Protein AF-A0A4Q6GA72-F1 (afdb_monomer_lite)

Sequence (235 aa):
MSFPSFFAVLFAGDPLRSGAPARRLAALAFLLAGLLGCAFAQAAVYTFNGLPVDSCTLQGNLYTCPYPAYLEATDSVVIGSAYTLKVTNNVTVTYNQGLTMAAGAKLIVTGNLNIKGINPANLKVTGGGSIEVGGHFSMGDLRQTLSADISAASMHLGTDAITINGNLNSKGAIAIGSYARINGNVSATVVTTGSPVSISGNVTATQSLSLASGSTVGGDVDTGSLVLESSEALI

Foldseek 3Di:
DDDDDDDDDDDDDDDDDDDDDPDPPPPVVVVVVPPPPPPDPDAAEQEQAPDDGPQWDDDPQETEHCDDQDRDPQYEYAYDALHEYEHAAEHAAAQNYAYAYDAQYEYHYLAEYHDAHHNQVRYHADHAYEYEYNAEYEHAPDAHEHEYAYEHCEYEAYPDAYEYNYEYHHAAEYEAEANYEYNYEYAHCEYEYYPAYEHQEEYHHAAEYEHEENYEYNYHYHYNYYHYNDDHYYD

Structure (mmCIF, N/CA/C/O backbone):
data_AF-A0A4Q6GA72-F1
#
_entry.id   AF-A0A4Q6GA72-F1
#
loop_
_atom_site.group_PDB
_atom_site.id
_atom_site.type_symbol
_atom_site.label_atom_id
_atom_site.label_alt_id
_atom_site.label_comp_id
_atom_site.label_asym_id
_atom_site.label_entity_id
_atom_site.label_seq_id
_atom_site.pdbx_PDB_ins_code
_atom_site.Cartn_x
_atom_site.Cartn_y
_atom_site.Cartn_z
_atom_site.occupancy
_atom_site.B_iso_or_equiv
_atom_site.auth_seq_id
_atom_site.auth_comp_id
_atom_site.auth_asym_id
_atom_site.auth_atom_id
_atom_site.pdbx_PDB_model_num
ATOM 1 N N . MET A 1 1 ? 3.826 -44.590 -4.416 1.00 40.12 1 MET A N 1
ATOM 2 C CA . MET A 1 1 ? 2.756 -45.034 -5.331 1.00 40.12 1 MET A CA 1
ATOM 3 C C . MET A 1 1 ? 3.400 -45.441 -6.648 1.00 40.12 1 MET A C 1
ATOM 5 O O . MET A 1 1 ? 4.136 -44.652 -7.215 1.00 40.12 1 MET A O 1
ATOM 9 N N . SER A 1 2 ? 3.205 -46.717 -6.991 1.00 37.97 2 SER A N 1
ATOM 10 C CA . SER A 1 2 ? 3.443 -47.459 -8.242 1.00 37.97 2 SER A CA 1
ATOM 11 C C . SER A 1 2 ? 4.124 -46.770 -9.443 1.00 37.97 2 SER A C 1
ATOM 13 O O . SER A 1 2 ? 3.516 -45.940 -10.111 1.00 37.97 2 SER A O 1
ATOM 15 N N . PHE A 1 3 ? 5.312 -47.268 -9.808 1.00 43.09 3 PHE A N 1
ATOM 16 C CA . PHE A 1 3 ? 5.819 -47.294 -11.189 1.00 43.09 3 PHE A CA 1
ATOM 17 C C . PHE A 1 3 ? 5.322 -48.574 -11.879 1.00 43.09 3 PHE A C 1
ATOM 19 O O . PHE A 1 3 ? 5.460 -49.638 -11.271 1.00 43.09 3 PHE A O 1
ATOM 26 N N . PRO A 1 4 ? 4.842 -48.550 -13.135 1.00 52.72 4 PRO A N 1
ATOM 27 C CA . PRO A 1 4 ? 4.773 -49.764 -13.924 1.00 52.72 4 PRO A CA 1
ATOM 28 C C . PRO A 1 4 ? 6.041 -49.913 -14.768 1.00 52.72 4 PRO A C 1
ATOM 30 O O . PRO A 1 4 ? 6.360 -49.102 -15.637 1.00 52.72 4 PRO A O 1
ATOM 33 N N . SER A 1 5 ? 6.754 -50.997 -14.487 1.00 46.59 5 SER A N 1
ATOM 34 C CA . SER A 1 5 ? 7.708 -51.639 -15.379 1.00 46.59 5 SER A CA 1
ATOM 35 C C . SER A 1 5 ? 6.962 -52.236 -16.577 1.00 46.59 5 SER A C 1
ATOM 37 O O . SER A 1 5 ? 5.963 -52.925 -16.381 1.00 46.59 5 SER A O 1
ATOM 39 N N . PHE A 1 6 ? 7.473 -52.057 -17.796 1.00 43.31 6 PHE A N 1
ATOM 40 C CA . PHE A 1 6 ? 7.144 -52.947 -18.909 1.00 43.31 6 PHE A CA 1
ATOM 41 C C . PHE A 1 6 ? 8.415 -53.610 -19.436 1.00 43.31 6 PHE A C 1
ATOM 43 O O . PHE A 1 6 ? 9.286 -52.992 -20.042 1.00 43.31 6 PHE A O 1
ATOM 50 N N . PHE A 1 7 ? 8.480 -54.901 -19.127 1.00 42.06 7 PHE A N 1
ATOM 51 C CA . PHE A 1 7 ? 9.300 -55.931 -19.741 1.00 42.06 7 PHE A CA 1
ATOM 52 C C . PHE A 1 7 ? 8.997 -56.013 -21.245 1.00 42.06 7 PHE A C 1
ATOM 54 O O . PHE A 1 7 ? 7.839 -56.165 -21.628 1.00 42.06 7 PHE A O 1
ATOM 61 N N . ALA A 1 8 ? 10.032 -56.028 -22.082 1.00 44.09 8 ALA A N 1
ATOM 62 C CA . ALA A 1 8 ? 9.981 -56.688 -23.384 1.00 44.09 8 ALA A CA 1
ATOM 63 C C . ALA A 1 8 ? 11.366 -57.271 -23.692 1.00 44.09 8 ALA A C 1
ATOM 65 O O . ALA A 1 8 ? 12.266 -56.606 -24.200 1.00 44.09 8 ALA A O 1
ATOM 66 N N . VAL A 1 9 ? 11.521 -58.534 -23.302 1.00 42.59 9 VAL A N 1
ATOM 67 C CA . VAL A 1 9 ? 12.584 -59.447 -23.723 1.00 42.59 9 VAL A CA 1
ATOM 68 C C . VAL A 1 9 ? 12.321 -59.854 -25.169 1.00 42.59 9 VAL A C 1
ATOM 70 O O . VAL A 1 9 ? 11.203 -60.251 -25.480 1.00 42.59 9 VAL A O 1
ATOM 73 N N . LEU A 1 10 ? 13.351 -59.838 -26.017 1.00 38.34 10 LEU A N 1
ATOM 74 C CA . LEU A 1 10 ? 13.482 -60.759 -27.152 1.00 38.34 10 LEU A CA 1
ATOM 75 C C . LEU A 1 10 ? 14.955 -60.821 -27.585 1.00 38.34 10 LEU A C 1
ATOM 77 O O . LEU A 1 10 ? 15.435 -60.024 -28.387 1.00 38.34 10 LEU A O 1
ATOM 81 N N . PHE A 1 11 ? 15.671 -61.784 -27.003 1.00 42.16 11 PHE A N 1
ATOM 82 C CA . PHE A 1 11 ? 16.901 -62.341 -27.559 1.00 42.16 11 PHE A CA 1
ATOM 83 C C . PHE A 1 11 ? 16.520 -63.493 -28.494 1.00 42.16 11 PHE A C 1
ATOM 85 O O . PHE A 1 11 ? 15.798 -64.398 -28.079 1.00 42.16 11 PHE A O 1
ATOM 92 N N . ALA A 1 12 ? 17.038 -63.488 -29.721 1.00 38.97 12 ALA A N 1
ATOM 93 C CA . ALA A 1 12 ? 17.082 -64.665 -30.583 1.00 38.97 12 ALA A CA 1
ATOM 94 C C . ALA A 1 12 ? 18.392 -64.678 -31.401 1.00 38.97 12 ALA A C 1
ATOM 96 O O . ALA A 1 12 ? 18.630 -63.785 -32.208 1.00 38.97 12 ALA A O 1
ATOM 97 N N . GLY A 1 13 ? 19.220 -65.681 -31.083 1.00 38.81 13 GLY A N 1
ATOM 98 C CA . GLY A 1 13 ? 20.275 -66.400 -31.826 1.00 38.81 13 GLY A CA 1
ATOM 99 C C . GLY A 1 13 ? 20.985 -65.852 -33.079 1.00 38.81 13 GLY A C 1
ATOM 100 O O . GLY A 1 13 ? 20.358 -65.686 -34.119 1.00 38.81 13 GLY A O 1
ATOM 101 N N . ASP A 1 14 ? 22.326 -65.809 -32.953 1.00 39.19 14 ASP A N 1
ATOM 102 C CA . ASP A 1 14 ? 23.398 -66.311 -33.857 1.00 39.19 14 ASP A CA 1
ATOM 103 C C . ASP A 1 14 ? 23.633 -65.709 -35.272 1.00 39.19 14 ASP A C 1
ATOM 105 O O . ASP A 1 14 ? 22.775 -65.048 -35.846 1.00 39.19 14 ASP A O 1
ATOM 109 N N . PRO A 1 15 ? 24.795 -65.975 -35.919 1.00 45.94 15 PRO A N 1
ATOM 110 C CA . PRO A 1 15 ? 26.148 -65.569 -35.542 1.00 45.94 15 PRO A CA 1
ATOM 111 C C . PRO A 1 15 ? 26.825 -64.701 -36.637 1.00 45.94 15 PRO A C 1
ATOM 113 O O . PRO A 1 15 ? 26.301 -64.453 -37.721 1.00 45.94 15 PRO A O 1
ATOM 116 N N . LEU A 1 16 ? 28.029 -64.225 -36.313 1.00 49.56 16 LEU A N 1
ATOM 117 C CA . LEU A 1 16 ? 28.908 -63.318 -37.063 1.00 49.56 16 LEU A CA 1
ATOM 118 C C . LEU A 1 16 ? 28.984 -63.553 -38.588 1.00 49.56 16 LEU A C 1
ATOM 120 O O . LEU A 1 16 ? 29.456 -64.592 -39.051 1.00 49.56 16 LEU A O 1
ATOM 124 N N . ARG A 1 17 ? 28.685 -62.505 -39.370 1.00 41.09 17 ARG A N 1
ATOM 125 C CA . ARG A 1 17 ? 29.182 -62.351 -40.745 1.00 41.09 17 ARG A CA 1
ATOM 126 C C . ARG A 1 17 ? 29.540 -60.892 -41.027 1.00 41.09 17 ARG A C 1
ATOM 128 O O . ARG A 1 17 ? 28.762 -59.978 -40.769 1.00 41.09 17 ARG A O 1
ATOM 135 N N . SER A 1 18 ? 30.765 -60.704 -41.504 1.00 51.12 18 SER A N 1
ATOM 136 C CA . SER A 1 18 ? 31.429 -59.435 -41.786 1.00 51.12 18 SER A CA 1
ATOM 137 C C . SER A 1 18 ? 30.739 -58.630 -42.893 1.00 51.12 18 SER A C 1
ATOM 139 O O . SER A 1 18 ? 30.388 -59.168 -43.942 1.00 51.12 18 SER A O 1
ATOM 141 N N . GLY A 1 19 ? 30.593 -57.316 -42.680 1.00 43.28 19 GLY A N 1
ATOM 142 C CA . GLY A 1 19 ? 30.164 -56.384 -43.725 1.00 43.28 19 GLY A CA 1
ATOM 143 C C . GLY A 1 19 ? 29.717 -55.009 -43.213 1.00 43.28 19 GLY A C 1
ATOM 144 O O . GLY A 1 19 ? 28.601 -54.869 -42.736 1.00 43.28 19 GLY A O 1
ATOM 145 N N . ALA A 1 20 ? 30.583 -54.005 -43.402 1.00 44.38 20 ALA A N 1
ATOM 146 C CA . ALA A 1 20 ? 30.308 -52.559 -43.502 1.00 44.38 20 ALA A CA 1
ATOM 147 C C . ALA A 1 20 ? 29.671 -51.807 -42.294 1.00 44.38 20 ALA A C 1
ATOM 149 O O . ALA A 1 20 ? 28.474 -51.933 -42.029 1.00 44.38 20 ALA A O 1
ATOM 150 N N . PRO A 1 21 ? 30.407 -50.890 -41.625 1.00 46.06 21 PRO A N 1
ATOM 151 C CA . PRO A 1 21 ? 29.884 -50.064 -40.541 1.00 46.06 21 PRO A CA 1
ATOM 152 C C . PRO A 1 21 ? 29.449 -48.687 -41.064 1.00 46.06 21 PRO A C 1
ATOM 154 O O . PRO A 1 21 ? 30.148 -47.701 -40.874 1.00 46.06 21 PRO A O 1
ATOM 157 N N . ALA A 1 22 ? 28.318 -48.578 -41.760 1.00 48.97 22 ALA A N 1
ATOM 158 C CA . ALA A 1 22 ? 27.858 -47.258 -42.208 1.00 48.97 22 ALA A CA 1
ATOM 159 C C . ALA A 1 22 ? 26.368 -47.239 -42.546 1.00 48.97 22 ALA A C 1
ATOM 161 O O . ALA A 1 22 ? 26.022 -47.092 -43.712 1.00 48.97 22 ALA A O 1
ATOM 162 N N . ARG A 1 23 ? 25.472 -47.421 -41.561 1.00 47.09 23 ARG A N 1
ATOM 163 C CA . ARG A 1 23 ? 24.049 -47.012 -41.715 1.00 47.09 23 ARG A CA 1
ATOM 164 C C . ARG A 1 23 ? 23.146 -47.117 -40.484 1.00 47.09 23 ARG A C 1
ATOM 166 O O . ARG A 1 23 ? 21.979 -46.763 -40.582 1.00 47.09 23 ARG A O 1
ATOM 173 N N . ARG A 1 24 ? 23.644 -47.547 -39.319 1.00 44.62 24 ARG A N 1
ATOM 174 C CA . ARG A 1 24 ? 22.826 -47.678 -38.091 1.00 44.62 24 ARG A CA 1
ATOM 175 C C . ARG A 1 24 ? 23.004 -46.553 -37.060 1.00 44.62 24 ARG A C 1
ATOM 177 O O . ARG A 1 24 ? 22.555 -46.693 -35.933 1.00 44.62 24 ARG A O 1
ATOM 184 N N . LEU A 1 25 ? 23.615 -45.432 -37.447 1.00 45.06 25 LEU A N 1
ATOM 185 C CA . LEU A 1 25 ? 23.791 -44.250 -36.585 1.00 45.06 25 LEU A CA 1
ATOM 186 C C . LEU A 1 25 ? 22.798 -43.110 -36.874 1.00 45.06 25 LEU A C 1
ATOM 188 O O . LEU A 1 25 ? 22.720 -42.167 -36.098 1.00 45.06 25 LEU A O 1
ATOM 192 N N . ALA A 1 26 ? 21.998 -43.198 -37.941 1.00 45.81 26 ALA A N 1
ATOM 193 C CA . ALA A 1 26 ? 21.076 -42.119 -38.308 1.00 45.81 26 ALA A CA 1
ATOM 194 C C . ALA A 1 26 ? 19.740 -42.146 -37.536 1.00 45.81 26 ALA A C 1
ATOM 196 O O . ALA A 1 26 ? 19.124 -41.104 -37.348 1.00 45.81 26 ALA A O 1
ATOM 197 N N . ALA A 1 27 ? 19.291 -43.314 -37.059 1.00 44.34 27 ALA A N 1
ATOM 198 C CA . ALA A 1 27 ? 17.971 -43.448 -36.428 1.00 44.34 27 ALA A CA 1
ATOM 199 C C . ALA A 1 27 ? 17.955 -43.104 -34.924 1.00 44.34 27 ALA A C 1
ATOM 201 O O . ALA A 1 27 ? 16.911 -42.735 -34.398 1.00 44.34 27 ALA A O 1
ATOM 202 N N . LEU A 1 28 ? 19.101 -43.172 -34.234 1.00 44.09 28 LEU A N 1
ATOM 203 C CA . LEU A 1 28 ? 19.199 -42.801 -32.814 1.00 44.09 28 LEU A CA 1
ATOM 204 C C . LEU A 1 28 ? 19.432 -41.289 -32.615 1.00 44.09 28 LEU A C 1
ATOM 206 O O . LEU A 1 28 ? 19.093 -40.743 -31.571 1.00 44.09 28 LEU A O 1
ATOM 210 N N . ALA A 1 29 ? 19.956 -40.595 -33.633 1.00 46.28 29 ALA A N 1
ATOM 211 C CA . ALA A 1 29 ? 20.182 -39.149 -33.592 1.00 46.28 29 ALA A CA 1
ATOM 212 C C . ALA A 1 29 ? 18.883 -38.328 -33.729 1.00 46.28 29 ALA A C 1
ATOM 214 O O . ALA A 1 29 ? 18.801 -37.221 -33.206 1.00 46.28 29 ALA A O 1
ATOM 215 N N . PHE A 1 30 ? 17.843 -38.877 -34.370 1.00 44.59 30 PHE A N 1
ATOM 216 C CA . PHE A 1 30 ? 16.555 -38.188 -34.533 1.00 44.59 30 PHE A CA 1
ATOM 217 C C . PHE A 1 30 ? 15.640 -38.256 -33.301 1.00 44.59 30 PHE A C 1
ATOM 219 O O . PHE A 1 30 ? 14.751 -37.421 -33.169 1.00 44.59 30 PHE A O 1
ATOM 226 N N . LEU A 1 31 ? 15.868 -39.193 -32.374 1.00 42.56 31 LEU A N 1
ATOM 227 C CA . LEU A 1 31 ? 15.068 -39.317 -31.146 1.00 42.56 31 LEU A CA 1
ATOM 228 C C . LEU A 1 31 ? 15.635 -38.495 -29.973 1.00 42.56 31 LEU A C 1
ATOM 230 O O . LEU A 1 31 ? 14.892 -38.148 -29.060 1.00 42.56 31 LEU A O 1
ATOM 234 N N . LEU A 1 32 ? 16.918 -38.111 -30.027 1.00 42.56 32 LEU A N 1
ATOM 235 C CA . LEU A 1 32 ? 17.549 -37.214 -29.046 1.00 42.56 32 LEU A CA 1
ATOM 236 C C . LEU A 1 32 ? 17.404 -35.719 -29.392 1.00 42.56 32 LEU A C 1
ATOM 238 O O . LEU A 1 32 ? 17.559 -34.872 -28.518 1.00 42.56 32 LEU A O 1
ATOM 242 N N . ALA A 1 33 ? 17.079 -35.383 -30.644 1.00 48.47 33 ALA A N 1
ATOM 243 C CA . ALA A 1 33 ? 16.902 -33.998 -31.090 1.00 48.47 33 ALA A CA 1
ATOM 244 C C . ALA A 1 33 ? 15.502 -33.414 -30.786 1.00 48.47 33 ALA A C 1
ATOM 246 O O . ALA A 1 33 ? 15.311 -32.206 -30.887 1.00 48.47 33 ALA A O 1
ATOM 247 N N . GLY A 1 34 ? 14.524 -34.243 -30.395 1.00 45.78 34 GLY A N 1
ATOM 248 C CA . GLY A 1 34 ? 13.145 -33.808 -30.120 1.00 45.78 34 GLY A CA 1
ATOM 249 C C . GLY A 1 34 ? 12.889 -33.253 -28.711 1.00 45.78 34 GLY A C 1
ATOM 250 O O . GLY A 1 34 ? 11.810 -32.730 -28.455 1.00 45.78 34 GLY A O 1
ATOM 251 N N . LEU A 1 35 ? 13.857 -33.354 -27.794 1.00 48.00 35 LEU A N 1
ATOM 252 C CA . LEU A 1 35 ? 13.702 -33.008 -26.368 1.00 48.00 35 LEU A CA 1
ATOM 253 C C . LEU A 1 35 ? 14.323 -31.655 -25.965 1.00 48.00 35 LEU A C 1
ATOM 255 O O . LEU A 1 35 ? 14.307 -31.301 -24.792 1.00 48.00 35 LEU A O 1
ATOM 259 N N . LEU A 1 36 ? 14.843 -30.878 -26.921 1.00 48.81 36 LEU A N 1
ATOM 260 C CA . LEU A 1 36 ? 15.522 -29.591 -26.678 1.00 48.81 36 LEU A CA 1
ATOM 261 C C . LEU A 1 36 ? 14.631 -28.352 -26.905 1.00 48.81 36 LEU A C 1
ATOM 263 O O . LEU A 1 36 ? 15.118 -27.227 -26.869 1.00 48.81 36 LEU A O 1
ATOM 267 N N . GLY A 1 37 ? 13.328 -28.540 -27.131 1.00 47.56 37 GLY A N 1
ATOM 268 C CA . GLY A 1 37 ? 12.386 -27.465 -27.469 1.00 47.56 37 GLY A CA 1
ATOM 269 C C . GLY A 1 37 ? 11.669 -26.797 -26.291 1.00 47.56 37 GLY A C 1
ATOM 270 O O . GLY A 1 37 ? 10.722 -26.050 -26.523 1.00 47.56 37 GLY A O 1
ATOM 271 N N . CYS A 1 38 ? 12.060 -27.052 -25.040 1.00 53.22 38 CYS A N 1
ATOM 272 C CA . CYS A 1 38 ? 11.515 -26.305 -23.906 1.00 53.22 38 CYS A CA 1
ATOM 273 C C . CYS A 1 38 ? 12.230 -24.954 -23.814 1.00 53.22 38 CYS A C 1
ATOM 275 O O . CYS A 1 38 ? 13.265 -24.834 -23.160 1.00 53.22 38 CYS A O 1
ATOM 277 N N . ALA A 1 39 ? 11.688 -23.932 -24.477 1.00 53.88 39 ALA A N 1
ATOM 278 C CA . ALA A 1 39 ? 12.026 -22.557 -24.145 1.00 53.88 39 ALA A CA 1
ATOM 27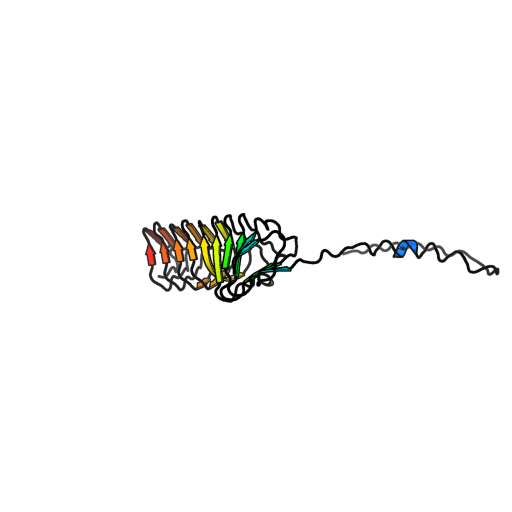9 C C . ALA A 1 39 ? 11.631 -22.329 -22.678 1.00 53.88 39 ALA A C 1
ATOM 281 O O . ALA A 1 39 ? 10.447 -22.275 -22.347 1.00 53.88 39 ALA A O 1
ATOM 282 N N . PHE A 1 40 ? 12.614 -22.264 -21.779 1.00 52.56 40 PHE A N 1
ATOM 283 C CA . PHE A 1 40 ? 12.380 -21.784 -20.424 1.00 52.56 40 PHE A CA 1
ATOM 284 C C . PHE A 1 40 ? 11.879 -20.342 -20.548 1.00 52.56 40 PHE A C 1
ATOM 286 O O . PHE A 1 40 ? 12.613 -19.481 -21.030 1.00 52.56 40 PHE A O 1
ATOM 293 N N . ALA A 1 41 ? 10.625 -20.083 -20.168 1.00 58.69 41 ALA A N 1
ATOM 294 C CA . ALA A 1 41 ? 10.123 -18.722 -20.035 1.00 58.69 41 ALA A CA 1
ATOM 295 C C . ALA A 1 41 ? 10.984 -18.019 -18.977 1.00 58.69 41 ALA A C 1
ATOM 297 O O . ALA A 1 41 ? 10.936 -18.359 -17.794 1.00 58.69 41 ALA A O 1
ATOM 298 N N . GLN A 1 42 ? 11.856 -17.116 -19.418 1.00 67.25 42 GLN A N 1
ATOM 299 C CA . GLN A 1 42 ? 12.714 -16.354 -18.526 1.00 67.25 42 GLN A CA 1
ATOM 300 C C . GLN A 1 42 ? 11.877 -15.242 -17.892 1.00 67.25 42 GLN A C 1
ATOM 302 O O . GLN A 1 42 ? 11.240 -14.472 -18.604 1.00 67.25 42 GLN A O 1
ATOM 307 N N . ALA A 1 43 ? 11.891 -15.160 -16.561 1.00 81.69 43 ALA A N 1
ATOM 308 C CA . ALA A 1 43 ? 11.250 -14.077 -15.824 1.00 81.69 43 ALA A CA 1
ATOM 309 C C . ALA A 1 43 ? 11.808 -12.716 -16.265 1.00 81.69 43 ALA A C 1
ATOM 311 O O . ALA A 1 43 ? 13.025 -12.500 -16.210 1.00 81.69 43 ALA A O 1
ATOM 312 N N . ALA A 1 44 ? 10.934 -11.796 -16.672 1.00 89.06 44 ALA A N 1
ATOM 313 C CA . ALA A 1 44 ? 11.327 -10.428 -16.962 1.00 89.06 44 ALA A CA 1
ATOM 314 C C . ALA A 1 44 ? 11.469 -9.622 -15.660 1.00 89.06 44 ALA A C 1
ATOM 316 O O . ALA A 1 44 ? 10.716 -9.791 -14.694 1.00 89.06 44 ALA A O 1
ATOM 317 N N . VAL A 1 45 ? 12.454 -8.723 -15.632 1.00 91.56 45 VAL A N 1
ATOM 318 C CA . VAL A 1 45 ? 12.670 -7.784 -14.523 1.00 91.56 45 VAL A CA 1
ATOM 319 C C . VAL A 1 45 ? 12.558 -6.364 -15.063 1.00 91.56 45 VAL A C 1
ATOM 321 O O . VAL A 1 45 ? 13.477 -5.854 -15.704 1.00 91.56 45 VAL A O 1
ATOM 324 N N . TYR A 1 46 ? 11.434 -5.711 -14.786 1.00 92.12 46 TYR A N 1
ATOM 325 C CA . TYR A 1 46 ? 11.179 -4.333 -15.192 1.00 92.12 46 TYR A CA 1
ATOM 326 C C . TYR A 1 46 ? 11.779 -3.378 -14.163 1.00 92.12 46 TYR A C 1
ATOM 328 O O . TYR A 1 46 ? 11.270 -3.252 -13.047 1.00 92.12 46 TYR A O 1
ATOM 336 N N . THR A 1 47 ? 12.880 -2.719 -14.530 1.00 94.44 47 THR A N 1
ATOM 337 C CA . THR A 1 47 ? 13.631 -1.841 -13.623 1.00 94.44 47 THR A CA 1
ATOM 338 C C . THR A 1 47 ? 13.448 -0.373 -13.996 1.00 94.44 47 THR A C 1
ATOM 340 O O . THR A 1 47 ? 13.811 0.048 -15.088 1.00 94.44 47 THR A O 1
ATOM 343 N N . PHE A 1 48 ? 12.940 0.416 -13.054 1.00 94.62 48 PHE A N 1
ATOM 344 C CA . PHE A 1 48 ? 12.657 1.843 -13.198 1.00 94.62 48 PHE A CA 1
ATOM 345 C C . PHE A 1 48 ? 13.694 2.664 -12.417 1.00 94.62 48 PHE A C 1
ATOM 347 O O . PHE A 1 48 ? 13.482 2.991 -11.249 1.00 94.62 48 PHE A O 1
ATOM 354 N N . ASN A 1 49 ? 14.854 2.933 -13.022 1.00 95.19 49 ASN A N 1
ATOM 355 C CA . ASN A 1 49 ? 16.027 3.519 -12.348 1.00 95.19 49 ASN A CA 1
ATOM 356 C C . ASN A 1 49 ? 16.771 4.601 -13.163 1.00 95.19 49 ASN A C 1
ATOM 358 O O . ASN A 1 49 ? 17.944 4.869 -12.905 1.00 95.19 49 ASN A O 1
ATOM 362 N N . GLY A 1 50 ? 16.104 5.209 -14.141 1.00 94.00 50 GLY A N 1
ATOM 363 C CA . GLY A 1 50 ? 16.640 6.238 -15.041 1.00 94.00 50 GLY A CA 1
ATOM 364 C C . GLY A 1 50 ? 16.884 5.752 -16.468 1.00 94.00 50 GLY A C 1
ATOM 365 O O . GLY A 1 50 ? 17.084 6.565 -17.367 1.00 94.00 50 GLY A O 1
ATOM 366 N N . LEU A 1 51 ? 16.835 4.438 -16.699 1.00 92.56 51 LEU A N 1
ATOM 367 C CA . LEU A 1 51 ? 16.911 3.857 -18.037 1.00 92.56 51 LEU A CA 1
ATOM 368 C C . LEU A 1 51 ? 15.528 3.811 -18.705 1.00 92.56 51 LEU A C 1
ATOM 370 O O . LEU A 1 51 ? 14.518 3.682 -18.005 1.00 92.56 51 LEU A O 1
ATOM 374 N N . PRO A 1 52 ? 15.449 3.904 -20.044 1.00 89.75 52 PRO A N 1
ATOM 375 C CA . PRO A 1 52 ? 14.203 3.669 -20.760 1.00 89.75 52 PRO A CA 1
ATOM 376 C C . PRO A 1 52 ? 13.645 2.275 -20.452 1.00 89.75 52 PRO A C 1
ATOM 378 O O . PRO A 1 52 ? 14.391 1.299 -20.403 1.00 89.75 52 PRO A O 1
ATOM 381 N N . VAL A 1 53 ? 12.330 2.198 -20.266 1.00 89.75 53 VAL A N 1
ATOM 382 C CA . VAL A 1 53 ? 11.585 0.943 -20.119 1.00 89.75 53 VAL A CA 1
ATOM 383 C C . VAL A 1 53 ? 10.546 0.910 -21.228 1.00 89.75 53 VAL A C 1
ATOM 385 O O . VAL A 1 53 ? 9.846 1.904 -21.440 1.00 89.75 53 VAL A O 1
ATOM 388 N N . ASP A 1 54 ? 10.457 -0.212 -21.939 1.00 85.56 54 ASP A N 1
ATOM 389 C CA . ASP A 1 54 ? 9.546 -0.357 -23.071 1.00 85.56 54 ASP A CA 1
ATOM 390 C C . ASP A 1 54 ? 8.109 -0.012 -22.683 1.00 85.56 54 ASP A C 1
ATOM 392 O O . ASP A 1 54 ? 7.640 -0.342 -21.593 1.00 85.56 54 ASP A O 1
ATOM 396 N N . SER A 1 55 ? 7.404 0.661 -23.596 1.00 85.19 55 SER A N 1
ATOM 397 C CA . SER A 1 55 ? 6.030 1.165 -23.440 1.00 85.19 55 SER A CA 1
ATOM 398 C C . SER A 1 55 ? 5.805 2.238 -22.363 1.00 85.19 55 SER A C 1
ATOM 400 O O . SER A 1 55 ? 4.700 2.770 -22.279 1.00 85.19 55 SER A O 1
ATOM 402 N N . CYS A 1 56 ? 6.827 2.621 -21.594 1.00 91.56 56 CYS A N 1
ATOM 403 C CA . CYS A 1 56 ? 6.741 3.683 -20.596 1.00 91.56 56 CYS A CA 1
ATOM 404 C C . CYS A 1 56 ? 7.379 4.982 -21.095 1.00 91.56 56 CYS A C 1
ATOM 406 O O . CYS A 1 56 ? 8.408 4.980 -21.769 1.00 91.56 56 CYS A O 1
ATOM 408 N N . THR A 1 57 ? 6.808 6.119 -20.705 1.00 94.56 57 THR A N 1
ATOM 409 C CA . THR A 1 57 ? 7.433 7.432 -20.900 1.00 94.56 57 THR A CA 1
ATOM 410 C C . THR A 1 57 ? 8.165 7.851 -19.629 1.00 94.56 57 THR A C 1
ATOM 412 O O . THR A 1 57 ? 7.623 7.723 -18.533 1.00 94.56 57 THR A O 1
ATOM 415 N N . LEU A 1 58 ? 9.399 8.346 -19.762 1.00 95.62 58 LEU A N 1
ATOM 416 C CA . LEU A 1 58 ? 10.192 8.871 -18.648 1.00 95.62 58 LEU A CA 1
ATOM 417 C C . LEU A 1 58 ? 10.274 10.397 -18.742 1.00 95.62 58 LEU A C 1
ATOM 419 O O . LEU A 1 58 ? 10.808 10.934 -19.711 1.00 95.62 58 LEU A O 1
ATOM 423 N N . GLN A 1 59 ? 9.770 11.090 -17.722 1.00 95.94 59 GLN A N 1
ATOM 424 C CA . GLN A 1 59 ? 9.896 12.537 -17.565 1.00 95.94 59 GLN A CA 1
ATOM 425 C C . GLN A 1 59 ? 10.513 12.850 -16.198 1.00 95.94 59 GLN A C 1
ATOM 427 O O . GLN A 1 59 ? 9.862 12.724 -15.160 1.00 95.94 59 GLN A O 1
ATOM 432 N N . GLY A 1 60 ? 11.788 13.250 -16.186 1.00 94.81 60 GLY A N 1
ATOM 433 C CA . GLY A 1 60 ? 12.549 13.392 -14.941 1.00 94.81 60 GLY A CA 1
ATOM 434 C C . GLY A 1 60 ? 12.646 12.045 -14.219 1.00 94.81 60 GLY A C 1
ATOM 435 O O . GLY A 1 60 ? 13.162 11.090 -14.786 1.00 94.81 60 GLY A O 1
ATOM 436 N N . ASN A 1 61 ? 12.092 11.959 -13.006 1.00 95.50 61 ASN A N 1
ATOM 437 C CA . ASN A 1 61 ? 12.039 10.720 -12.215 1.00 95.50 61 ASN A CA 1
ATOM 438 C C . ASN A 1 61 ? 10.687 9.988 -12.312 1.00 95.50 61 ASN A C 1
ATOM 440 O O . ASN A 1 61 ? 10.462 9.015 -11.591 1.00 95.50 61 ASN A O 1
ATOM 444 N N . LEU A 1 62 ? 9.762 10.468 -13.146 1.00 96.75 62 LEU A N 1
ATOM 445 C CA . LEU A 1 62 ? 8.434 9.887 -13.308 1.00 96.75 62 LEU A CA 1
ATOM 446 C C . LEU A 1 62 ? 8.391 9.000 -14.550 1.00 96.75 62 LEU A C 1
ATOM 448 O O . LEU A 1 62 ? 8.467 9.490 -15.675 1.00 96.75 62 LEU A O 1
ATOM 452 N N . TYR A 1 63 ? 8.173 7.711 -14.331 1.00 96.31 63 TYR A N 1
ATOM 453 C CA . TYR A 1 63 ? 7.735 6.785 -15.360 1.00 96.31 63 TYR A CA 1
ATOM 454 C C . TYR A 1 63 ? 6.215 6.794 -15.431 1.00 96.31 63 TYR A C 1
ATOM 456 O O . TYR A 1 63 ? 5.552 6.528 -14.431 1.00 96.31 63 TYR A O 1
ATOM 464 N N . THR A 1 64 ? 5.653 7.075 -16.601 1.00 95.44 64 THR A N 1
ATOM 465 C CA . THR A 1 64 ? 4.228 6.867 -16.869 1.00 95.44 64 THR A CA 1
ATOM 466 C C . THR A 1 64 ? 4.080 5.705 -17.830 1.00 95.44 64 THR A C 1
ATOM 468 O O . THR A 1 64 ? 4.479 5.780 -18.990 1.00 95.44 64 THR A O 1
ATOM 471 N N . CYS A 1 65 ? 3.497 4.626 -17.331 1.00 91.75 65 CYS A N 1
ATOM 472 C CA . CYS A 1 65 ? 3.276 3.408 -18.080 1.00 91.75 65 CYS A CA 1
ATOM 473 C C . CYS A 1 65 ? 1.763 3.226 -18.292 1.00 91.75 65 CYS A C 1
ATOM 475 O O . CYS A 1 65 ? 1.012 3.136 -17.312 1.00 91.75 65 CYS A O 1
ATOM 477 N N . PRO A 1 66 ? 1.287 3.162 -19.548 1.00 82.19 66 PRO A N 1
ATOM 478 C CA . PRO A 1 66 ? -0.105 2.842 -19.849 1.00 82.19 66 PRO A CA 1
ATOM 479 C C . PRO A 1 66 ? -0.470 1.411 -19.411 1.00 82.19 66 PRO A C 1
ATOM 481 O O . PRO A 1 66 ? -1.642 1.104 -19.210 1.00 82.19 66 PRO A O 1
ATOM 484 N N . TYR A 1 67 ? 0.530 0.546 -19.220 1.00 67.62 67 TYR A N 1
ATOM 485 C CA . TYR A 1 67 ? 0.415 -0.867 -18.858 1.00 67.62 67 TYR A CA 1
ATOM 486 C C . TYR A 1 67 ? 1.577 -1.242 -17.904 1.00 67.62 67 TYR A C 1
ATOM 488 O O . TYR A 1 67 ? 2.667 -0.704 -18.089 1.00 67.62 67 TYR A O 1
ATOM 496 N N . PRO A 1 68 ? 1.358 -2.052 -16.842 1.00 61.75 68 PRO A N 1
ATOM 497 C CA . PRO A 1 68 ? 1.342 -3.506 -17.003 1.00 61.75 68 PRO A CA 1
ATOM 498 C C . PRO A 1 68 ? 0.224 -4.200 -16.208 1.00 61.75 68 PRO A C 1
ATOM 500 O O . PRO A 1 68 ? 0.319 -4.341 -14.993 1.00 61.75 68 PRO A O 1
ATOM 503 N N . ALA A 1 69 ? -0.842 -4.653 -16.874 1.00 51.31 69 ALA A N 1
ATOM 504 C CA . ALA A 1 69 ? -1.919 -5.415 -16.220 1.00 51.31 69 ALA A CA 1
ATOM 505 C C . ALA A 1 69 ? -1.685 -6.936 -16.173 1.00 51.31 69 ALA A C 1
ATOM 507 O O . ALA A 1 69 ? -2.413 -7.628 -15.472 1.00 51.31 69 ALA A O 1
ATOM 508 N N . TYR A 1 70 ? -0.645 -7.449 -16.826 1.00 55.75 70 TYR A N 1
ATOM 509 C CA . TYR A 1 70 ? -0.171 -8.817 -16.664 1.00 55.75 70 TYR A CA 1
ATOM 510 C C . TYR A 1 70 ? 1.345 -8.739 -16.676 1.00 55.75 70 TYR A C 1
ATOM 512 O O . TYR A 1 70 ? 1.975 -8.699 -17.726 1.00 55.75 70 TYR A O 1
ATOM 520 N N . LEU A 1 71 ? 1.921 -8.652 -15.479 1.00 72.94 71 LEU A N 1
ATOM 521 C CA . LEU A 1 71 ? 3.181 -9.343 -15.261 1.00 72.94 71 LEU A CA 1
ATOM 522 C C . LEU A 1 71 ? 2.959 -10.773 -15.775 1.00 72.94 71 LEU A C 1
ATOM 524 O O . LEU A 1 71 ? 1.921 -11.373 -15.471 1.00 72.94 71 LEU A O 1
ATOM 528 N N . GLU A 1 72 ? 3.866 -11.305 -16.586 1.00 81.44 72 GLU A N 1
ATOM 529 C CA . GLU A 1 72 ? 3.813 -12.724 -16.918 1.00 81.44 72 GLU A CA 1
ATOM 530 C C . GLU A 1 72 ? 4.026 -13.537 -15.634 1.00 81.44 72 GLU A C 1
ATOM 532 O O . GLU A 1 72 ? 4.288 -12.991 -14.553 1.00 81.44 72 GLU A O 1
ATOM 537 N N . ALA A 1 73 ? 3.862 -14.857 -15.716 1.00 81.94 73 ALA A N 1
ATOM 538 C CA . ALA A 1 73 ? 3.731 -15.716 -14.538 1.00 81.94 73 ALA A CA 1
ATOM 539 C C . ALA A 1 73 ? 4.815 -15.507 -13.461 1.00 81.94 73 ALA A C 1
ATOM 541 O O . ALA A 1 73 ? 4.532 -15.723 -12.288 1.00 81.94 73 ALA A O 1
ATOM 542 N N . THR A 1 74 ? 6.026 -15.081 -13.828 1.00 88.81 74 THR A N 1
ATOM 543 C CA . THR A 1 74 ? 7.177 -14.943 -12.919 1.00 88.81 74 THR A CA 1
ATOM 544 C C . THR A 1 74 ? 7.827 -13.559 -12.922 1.00 88.81 74 THR A C 1
ATOM 546 O O . THR A 1 74 ? 8.929 -13.402 -12.399 1.00 88.81 74 THR A O 1
ATOM 549 N N . ASP A 1 75 ? 7.197 -12.558 -13.534 1.00 92.06 75 ASP A N 1
ATOM 550 C CA . ASP A 1 75 ? 7.840 -11.256 -13.720 1.00 92.06 75 ASP A CA 1
ATOM 551 C C . ASP A 1 75 ? 7.941 -10.451 -12.425 1.00 92.06 75 ASP A C 1
ATOM 553 O O . ASP A 1 75 ? 7.163 -10.611 -11.479 1.00 92.06 75 ASP A O 1
ATOM 557 N N . SER A 1 76 ? 8.901 -9.529 -12.394 1.00 92.62 76 SER A N 1
ATOM 558 C CA . SER A 1 76 ? 9.106 -8.643 -11.253 1.00 92.62 76 SER A CA 1
ATOM 559 C C . SER A 1 76 ? 9.271 -7.184 -11.656 1.00 92.62 76 SER A C 1
ATOM 561 O O . SER A 1 76 ? 9.837 -6.853 -12.697 1.00 92.62 76 SER A O 1
ATOM 563 N N . VAL A 1 77 ? 8.774 -6.306 -10.790 1.00 94.00 77 VAL A N 1
ATOM 564 C CA . VAL A 1 77 ? 8.894 -4.853 -10.898 1.00 94.00 77 VAL A CA 1
ATOM 565 C C . VAL A 1 77 ? 9.871 -4.358 -9.846 1.00 94.00 77 VAL A C 1
ATOM 567 O O . VAL A 1 77 ? 9.730 -4.679 -8.666 1.00 94.00 77 VAL A O 1
ATOM 570 N N . VAL A 1 78 ? 10.838 -3.544 -10.259 1.00 94.88 78 VAL A N 1
ATOM 571 C CA . VAL A 1 78 ? 11.818 -2.909 -9.378 1.00 94.88 78 VAL A CA 1
ATOM 572 C C . VAL A 1 78 ? 11.778 -1.402 -9.591 1.00 94.88 78 VAL A C 1
ATOM 574 O O . VAL A 1 78 ? 12.183 -0.903 -10.639 1.00 94.88 78 VAL A O 1
ATOM 577 N N . ILE A 1 79 ? 11.315 -0.663 -8.586 1.00 95.81 79 ILE A N 1
ATOM 578 C CA . ILE A 1 79 ? 11.321 0.803 -8.596 1.00 95.81 79 ILE A CA 1
ATOM 579 C C . ILE A 1 79 ? 12.564 1.288 -7.852 1.00 95.81 79 ILE A C 1
ATOM 581 O O . ILE A 1 79 ? 12.750 0.991 -6.667 1.00 95.81 79 ILE A O 1
ATOM 585 N N . GLY A 1 80 ? 13.427 2.010 -8.565 1.00 94.94 80 GLY A N 1
ATOM 586 C CA . GLY A 1 80 ? 14.657 2.579 -8.029 1.00 94.94 80 GLY A CA 1
ATOM 587 C C . GLY A 1 80 ? 14.409 3.694 -7.013 1.00 94.94 80 GLY A C 1
ATOM 588 O O . GLY A 1 80 ? 13.309 4.233 -6.892 1.00 94.94 80 GLY A O 1
ATOM 589 N N . SER A 1 81 ? 15.462 4.049 -6.275 1.00 93.81 81 SER A N 1
ATOM 590 C CA . SER A 1 81 ? 15.394 5.087 -5.240 1.00 93.81 81 SER A CA 1
ATOM 591 C C . SER A 1 81 ? 14.969 6.428 -5.839 1.00 93.81 81 SER A C 1
ATOM 593 O O . SER A 1 81 ? 15.483 6.815 -6.888 1.00 93.81 81 SER A O 1
ATOM 595 N N . ALA A 1 82 ? 14.037 7.120 -5.180 1.00 90.12 82 ALA A N 1
ATOM 596 C CA . ALA A 1 82 ? 13.475 8.407 -5.609 1.00 90.12 82 ALA A CA 1
ATOM 597 C C . ALA A 1 82 ? 12.803 8.433 -7.004 1.00 90.12 82 ALA A C 1
ATOM 599 O O . ALA A 1 82 ? 12.478 9.516 -7.506 1.00 90.12 82 ALA A O 1
ATOM 600 N N . TYR A 1 83 ? 12.561 7.273 -7.626 1.00 95.75 83 TYR A N 1
ATOM 601 C CA . TYR A 1 83 ? 11.763 7.169 -8.848 1.00 95.75 83 TYR A CA 1
ATOM 602 C C . TYR A 1 83 ? 10.285 6.967 -8.527 1.00 95.75 83 TYR A C 1
ATOM 604 O O . TYR A 1 83 ? 9.911 6.349 -7.528 1.00 95.75 83 TYR A O 1
ATOM 612 N N . THR A 1 84 ? 9.438 7.494 -9.408 1.00 96.88 84 THR A N 1
ATOM 613 C CA . THR A 1 84 ? 7.993 7.285 -9.372 1.00 96.88 84 THR A CA 1
ATOM 614 C C . THR A 1 84 ? 7.579 6.419 -10.550 1.00 96.88 84 THR A C 1
ATOM 616 O O . THR A 1 84 ? 7.807 6.797 -11.696 1.00 96.88 84 THR A O 1
ATOM 619 N N . LEU A 1 85 ? 6.925 5.293 -10.281 1.00 95.88 85 LEU A N 1
ATOM 620 C CA . LEU A 1 85 ? 6.217 4.516 -11.292 1.00 95.88 85 LEU A CA 1
ATOM 621 C C . LEU A 1 85 ? 4.732 4.859 -11.230 1.00 95.88 85 LEU A C 1
ATOM 623 O O . LEU A 1 85 ? 4.081 4.580 -10.229 1.00 95.88 85 LEU A O 1
ATOM 627 N N . LYS A 1 86 ? 4.185 5.432 -12.299 1.00 96.19 86 LYS A N 1
ATOM 628 C CA . LYS A 1 86 ? 2.753 5.658 -12.477 1.00 96.19 86 LYS A CA 1
ATOM 629 C C . LYS A 1 86 ? 2.189 4.678 -13.497 1.00 96.19 86 LYS A C 1
ATOM 631 O O . LYS A 1 86 ? 2.508 4.764 -14.679 1.00 96.19 86 LYS A O 1
ATOM 636 N N . VAL A 1 87 ? 1.295 3.809 -13.046 1.00 94.88 87 VAL A N 1
ATOM 637 C CA . VAL A 1 87 ? 0.507 2.903 -13.883 1.00 94.88 87 VAL A CA 1
ATOM 638 C C . VAL A 1 87 ? -0.904 3.460 -14.018 1.00 94.88 87 VAL A C 1
ATOM 640 O O . VAL A 1 87 ? -1.577 3.722 -13.020 1.00 94.88 87 VAL A O 1
ATOM 643 N N . THR A 1 88 ? -1.371 3.661 -15.249 1.00 92.69 88 THR A N 1
ATOM 644 C CA . THR A 1 88 ? -2.662 4.324 -15.511 1.00 92.69 88 THR A CA 1
ATOM 645 C C . THR A 1 88 ? -3.866 3.374 -15.535 1.00 92.69 88 THR A C 1
ATOM 647 O O . THR A 1 88 ? -4.898 3.704 -16.114 1.00 92.69 88 THR A O 1
ATOM 650 N N . ASN A 1 89 ? -3.739 2.190 -14.938 1.00 90.62 89 ASN A N 1
ATOM 651 C CA . ASN A 1 89 ? -4.733 1.118 -14.957 1.00 90.62 89 ASN A CA 1
ATOM 652 C C . ASN A 1 89 ? -4.703 0.325 -13.642 1.00 90.62 89 ASN A C 1
ATOM 654 O O . ASN A 1 89 ? -3.963 0.670 -12.723 1.00 90.62 89 ASN A O 1
ATOM 658 N N . ASN A 1 90 ? -5.515 -0.731 -13.552 1.00 92.94 90 ASN A N 1
ATOM 659 C CA . ASN A 1 90 ? -5.451 -1.696 -12.455 1.00 92.94 90 ASN A CA 1
ATOM 660 C C . ASN A 1 90 ? -4.143 -2.505 -12.511 1.00 92.94 90 ASN A C 1
ATOM 662 O O . ASN A 1 90 ? -3.679 -2.859 -13.594 1.00 92.94 90 ASN A O 1
ATOM 666 N N . VAL A 1 91 ? -3.604 -2.861 -11.347 1.00 93.25 91 VAL A N 1
ATOM 667 C CA . VAL A 1 91 ? -2.420 -3.712 -11.189 1.00 93.25 91 VAL A CA 1
ATOM 668 C C . VAL A 1 91 ? -2.767 -4.874 -10.266 1.00 93.25 91 VAL A C 1
ATOM 670 O O . VAL A 1 91 ? -3.318 -4.674 -9.185 1.00 93.25 91 VAL A O 1
ATOM 673 N N . THR A 1 92 ? -2.431 -6.095 -10.680 1.00 93.44 92 THR A N 1
ATOM 674 C CA . THR A 1 92 ? -2.488 -7.283 -9.820 1.00 93.44 92 THR A CA 1
ATOM 675 C C . THR A 1 92 ? -1.129 -7.966 -9.822 1.00 93.44 92 THR A C 1
ATOM 677 O O . THR A 1 92 ? -0.589 -8.238 -10.889 1.00 93.44 92 THR A O 1
ATOM 680 N N . VAL A 1 93 ? -0.595 -8.247 -8.634 1.00 93.19 93 VAL A N 1
ATOM 681 C CA . VAL A 1 93 ? 0.646 -9.006 -8.447 1.00 93.19 93 VAL A CA 1
ATOM 682 C C . VAL A 1 93 ? 0.303 -10.322 -7.757 1.00 93.19 93 VAL A C 1
ATOM 684 O O . VAL A 1 93 ? -0.246 -10.347 -6.654 1.00 93.19 93 VAL A O 1
ATOM 687 N N . THR A 1 94 ? 0.581 -11.421 -8.446 1.00 93.12 94 THR A N 1
ATOM 688 C CA . THR A 1 94 ? 0.251 -12.787 -8.030 1.00 93.12 94 THR A CA 1
ATOM 689 C C . THR A 1 94 ? 1.444 -13.481 -7.367 1.00 93.12 94 THR A C 1
ATOM 691 O O . THR A 1 94 ? 2.523 -12.910 -7.227 1.00 93.12 94 THR A O 1
ATOM 694 N N . TYR A 1 95 ? 1.249 -14.728 -6.936 1.00 94.62 95 TYR A N 1
ATOM 695 C CA . TYR A 1 95 ? 2.185 -15.470 -6.087 1.00 94.62 95 TYR A CA 1
ATOM 696 C C . TYR A 1 95 ? 3.625 -15.525 -6.608 1.00 94.62 95 TYR A C 1
ATOM 698 O O . TYR A 1 95 ? 4.565 -15.276 -5.856 1.00 94.62 95 TYR A O 1
ATOM 706 N N . ASN A 1 96 ? 3.806 -15.819 -7.893 1.00 93.69 96 ASN A N 1
ATOM 707 C CA . ASN A 1 96 ? 5.129 -16.005 -8.492 1.00 93.69 96 ASN A CA 1
ATOM 708 C C . ASN A 1 96 ? 5.764 -14.699 -8.994 1.00 93.69 96 ASN A C 1
ATOM 710 O O . ASN A 1 96 ? 6.897 -14.717 -9.465 1.00 93.69 96 ASN A O 1
ATOM 714 N N . GLN A 1 97 ? 5.056 -13.578 -8.874 1.00 94.00 97 GLN A N 1
ATOM 715 C CA . GLN A 1 97 ? 5.515 -12.271 -9.328 1.00 94.00 97 GLN A CA 1
ATOM 716 C C . GLN A 1 97 ? 6.167 -11.489 -8.190 1.00 94.00 97 GLN A C 1
ATOM 718 O O . GLN A 1 97 ? 6.021 -11.835 -7.015 1.00 94.00 97 GLN A O 1
ATOM 723 N N . GLY A 1 98 ? 6.902 -10.434 -8.544 1.00 94.00 98 GLY A N 1
ATOM 724 C CA . GLY A 1 98 ? 7.649 -9.616 -7.591 1.00 94.00 98 GLY A CA 1
ATOM 725 C C . GLY A 1 98 ? 7.350 -8.128 -7.662 1.00 94.00 98 GLY A C 1
ATOM 726 O O . GLY A 1 98 ? 7.171 -7.560 -8.736 1.00 94.00 98 GLY A O 1
ATOM 727 N N . LEU A 1 99 ? 7.380 -7.483 -6.497 1.00 95.44 99 LEU A N 1
ATOM 728 C CA . LEU A 1 99 ? 7.355 -6.033 -6.363 1.00 95.44 99 LEU A CA 1
ATOM 729 C C . LEU A 1 99 ? 8.456 -5.611 -5.394 1.00 95.44 99 LEU A C 1
ATOM 731 O O . LEU A 1 99 ? 8.414 -5.927 -4.207 1.00 95.44 99 LEU A O 1
ATOM 735 N N . THR A 1 100 ? 9.433 -4.875 -5.908 1.00 96.06 100 THR A N 1
ATOM 736 C CA . THR A 1 100 ? 10.514 -4.275 -5.132 1.00 96.06 100 THR A CA 1
ATOM 737 C C . THR A 1 100 ? 10.444 -2.759 -5.240 1.00 96.06 100 THR A C 1
ATOM 739 O O . THR A 1 100 ? 10.393 -2.205 -6.337 1.00 96.06 100 THR A O 1
ATOM 742 N N . MET A 1 101 ? 10.484 -2.082 -4.097 1.00 96.50 101 MET A N 1
ATOM 743 C CA . MET A 1 101 ? 10.554 -0.627 -4.002 1.00 96.50 101 MET A CA 1
ATOM 744 C C . MET A 1 101 ? 11.754 -0.249 -3.146 1.00 96.50 101 MET A C 1
ATOM 746 O O . MET A 1 101 ? 11.824 -0.596 -1.964 1.00 96.50 101 MET A O 1
ATOM 750 N N . ALA A 1 102 ? 12.704 0.457 -3.753 1.00 94.81 102 ALA A N 1
ATOM 751 C CA . ALA A 1 102 ? 13.828 1.034 -3.035 1.00 94.81 102 ALA A CA 1
ATOM 752 C C . ALA A 1 102 ? 13.374 2.184 -2.113 1.00 94.81 102 ALA A C 1
ATOM 754 O O . ALA A 1 102 ? 12.215 2.606 -2.120 1.00 94.81 102 ALA A O 1
ATOM 755 N N . ALA A 1 103 ? 14.301 2.701 -1.305 1.00 92.19 103 ALA A N 1
ATOM 756 C CA . ALA A 1 103 ? 14.010 3.800 -0.392 1.00 92.19 103 ALA A CA 1
ATOM 757 C C . ALA A 1 103 ? 13.481 5.041 -1.132 1.00 92.19 103 ALA A C 1
ATOM 759 O O . ALA A 1 103 ? 13.989 5.407 -2.192 1.00 92.19 103 ALA A O 1
ATOM 760 N N . GLY A 1 104 ? 12.432 5.665 -0.591 1.00 91.12 104 GLY A N 1
ATOM 761 C CA . GLY A 1 104 ? 11.796 6.841 -1.195 1.00 91.12 104 GLY A CA 1
ATOM 762 C C . GLY A 1 104 ? 11.168 6.615 -2.579 1.00 91.12 104 GLY A C 1
ATOM 763 O O . GLY A 1 104 ? 10.793 7.585 -3.234 1.00 91.12 104 GLY A O 1
ATOM 764 N N . ALA A 1 105 ? 11.059 5.368 -3.052 1.00 96.81 105 ALA A N 1
ATOM 765 C CA . ALA A 1 105 ? 10.346 5.059 -4.285 1.00 96.81 105 ALA A CA 1
ATOM 766 C C . ALA A 1 105 ? 8.845 5.337 -4.126 1.00 96.81 105 ALA A C 1
ATOM 768 O O . ALA A 1 105 ? 8.262 5.119 -3.057 1.00 96.81 105 ALA A O 1
ATOM 769 N N . LYS A 1 106 ? 8.205 5.774 -5.212 1.00 97.56 106 LYS A N 1
ATOM 770 C CA . LYS A 1 106 ? 6.761 6.007 -5.257 1.00 97.56 106 LYS A CA 1
ATOM 771 C C . LYS A 1 106 ? 6.102 5.126 -6.314 1.00 97.56 106 LYS A C 1
ATOM 773 O O . LYS A 1 106 ? 6.546 5.078 -7.458 1.00 97.56 106 LYS A O 1
ATOM 778 N N . LEU A 1 107 ? 5.018 4.459 -5.943 1.00 97.31 107 LEU A N 1
ATOM 779 C CA . LEU A 1 107 ? 4.136 3.749 -6.862 1.00 97.31 107 LEU A CA 1
ATOM 780 C C . LEU A 1 107 ? 2.794 4.479 -6.907 1.00 97.31 107 LEU A C 1
ATOM 782 O O . LEU A 1 107 ? 2.179 4.703 -5.873 1.00 97.31 107 LEU A O 1
ATOM 786 N N . ILE A 1 108 ? 2.338 4.847 -8.098 1.00 97.25 108 ILE A N 1
ATOM 787 C CA . ILE A 1 108 ? 1.016 5.421 -8.343 1.00 97.25 108 ILE A CA 1
ATOM 788 C C . ILE A 1 108 ? 0.259 4.462 -9.253 1.00 97.25 108 ILE A C 1
ATOM 790 O O . ILE A 1 108 ? 0.720 4.154 -10.348 1.00 97.25 108 ILE A O 1
ATOM 794 N N . VAL A 1 109 ? -0.916 4.019 -8.835 1.00 96.94 109 VAL A N 1
ATOM 795 C CA . VAL A 1 109 ? -1.814 3.170 -9.621 1.00 96.94 109 VAL A CA 1
ATOM 796 C C . VAL A 1 109 ? -3.134 3.906 -9.734 1.00 96.94 109 VAL A C 1
ATOM 798 O O . VAL A 1 109 ? -3.796 4.123 -8.729 1.00 96.94 109 VAL A O 1
ATOM 801 N N . THR A 1 110 ? -3.536 4.342 -10.927 1.00 95.94 110 THR A N 1
ATOM 802 C CA . THR A 1 110 ? -4.784 5.122 -11.058 1.00 95.94 110 THR A CA 1
ATOM 803 C C . THR A 1 110 ? -6.037 4.259 -10.896 1.00 95.94 110 THR A C 1
ATOM 805 O O . THR A 1 110 ? -7.097 4.794 -10.588 1.00 95.94 110 THR A O 1
ATOM 808 N N . GLY A 1 111 ? -5.919 2.945 -11.106 1.00 95.19 111 GLY A N 1
ATOM 809 C CA . GLY A 1 111 ? -6.960 1.957 -10.832 1.00 95.19 111 GLY A CA 1
ATOM 810 C C . GLY A 1 111 ? -6.826 1.308 -9.450 1.00 95.19 111 GLY A C 1
ATOM 811 O O . GLY A 1 111 ? -6.405 1.938 -8.480 1.00 95.19 111 GLY A O 1
ATOM 812 N N . ASN A 1 112 ? -7.179 0.027 -9.373 1.00 96.31 112 ASN A N 1
ATOM 813 C CA . ASN A 1 112 ? -7.009 -0.826 -8.196 1.00 96.31 112 ASN A CA 1
ATOM 814 C C . ASN A 1 112 ? -5.599 -1.423 -8.149 1.00 96.31 112 ASN A C 1
ATOM 816 O O . ASN A 1 112 ? -5.059 -1.799 -9.188 1.00 96.31 112 ASN A O 1
ATOM 820 N N . LEU A 1 113 ? -5.047 -1.596 -6.950 1.00 96.62 113 LEU A N 1
ATOM 821 C CA . LEU A 1 113 ? -3.803 -2.328 -6.724 1.00 96.62 113 LEU A CA 1
ATOM 822 C C . LEU A 1 113 ? -4.083 -3.531 -5.828 1.00 96.62 113 LEU A C 1
ATOM 824 O O . LEU A 1 113 ? -4.412 -3.383 -4.652 1.00 96.62 113 LEU A O 1
ATOM 828 N N . ASN A 1 114 ? -3.916 -4.723 -6.386 1.00 96.06 114 ASN A N 1
ATOM 829 C CA . ASN A 1 114 ? -4.105 -5.976 -5.679 1.00 96.06 114 ASN A CA 1
ATOM 830 C C . ASN A 1 114 ? -2.778 -6.734 -5.567 1.00 96.06 114 ASN A C 1
ATOM 832 O O . ASN A 1 114 ? -2.281 -7.283 -6.546 1.00 96.06 114 ASN A O 1
ATOM 836 N N . ILE A 1 115 ? -2.227 -6.794 -4.360 1.00 95.94 115 ILE A N 1
ATOM 837 C CA . ILE A 1 115 ? -1.021 -7.560 -4.025 1.00 95.94 115 ILE A CA 1
ATOM 838 C C . ILE A 1 115 ? -1.327 -8.661 -3.004 1.00 95.94 115 ILE A C 1
ATOM 840 O O . ILE A 1 115 ? -0.430 -9.166 -2.338 1.00 95.94 115 ILE A O 1
ATOM 844 N N . LYS A 1 116 ? -2.598 -9.050 -2.851 1.00 95.56 116 LYS A N 1
ATOM 845 C CA . LYS A 1 116 ? -3.030 -9.967 -1.790 1.00 95.56 116 LYS A CA 1
ATOM 846 C C . LYS A 1 116 ? -2.283 -11.297 -1.798 1.00 95.56 116 LYS A C 1
ATOM 848 O O . LYS A 1 116 ? -1.850 -11.751 -0.746 1.00 95.56 116 LYS A O 1
ATOM 853 N N . GLY A 1 117 ? -2.054 -11.858 -2.984 1.00 94.12 117 GLY A N 1
ATOM 854 C CA . GLY A 1 117 ? -1.473 -13.186 -3.160 1.00 94.12 117 GLY A CA 1
ATOM 855 C C . GLY A 1 117 ? 0.026 -13.219 -3.437 1.00 94.12 117 GLY A C 1
ATOM 856 O O . GLY A 1 117 ? 0.520 -14.303 -3.730 1.00 94.12 117 GLY A O 1
ATOM 857 N N . ILE A 1 118 ? 0.748 -12.090 -3.403 1.00 94.88 118 ILE A N 1
ATOM 858 C CA . ILE A 1 118 ? 2.193 -12.096 -3.675 1.00 94.88 118 ILE A CA 1
ATOM 859 C C . ILE A 1 118 ? 2.924 -12.955 -2.637 1.00 94.88 118 ILE A C 1
ATOM 861 O O . ILE A 1 118 ? 2.666 -12.846 -1.434 1.00 94.88 118 ILE A O 1
ATOM 865 N N . ASN A 1 119 ? 3.850 -13.805 -3.088 1.00 95.75 119 ASN A N 1
ATOM 866 C CA . ASN A 1 119 ? 4.713 -14.537 -2.169 1.00 95.75 119 ASN A CA 1
ATOM 867 C C . ASN A 1 119 ? 5.493 -13.524 -1.304 1.00 95.75 119 ASN A C 1
ATOM 869 O O . ASN A 1 119 ? 6.134 -12.631 -1.866 1.00 95.75 119 ASN A O 1
ATOM 873 N N . PRO A 1 120 ? 5.489 -13.647 0.037 1.00 95.50 120 PRO A N 1
ATOM 874 C CA . PRO A 1 120 ? 6.188 -12.715 0.921 1.00 95.50 120 PRO A CA 1
ATOM 875 C C . PRO A 1 120 ? 7.672 -12.510 0.579 1.00 95.50 120 PRO A C 1
ATOM 877 O O . PRO A 1 120 ? 8.189 -11.410 0.749 1.00 95.50 120 PRO A O 1
ATOM 880 N N . ALA A 1 121 ? 8.357 -13.522 0.034 1.00 96.12 121 ALA A N 1
ATOM 881 C CA . ALA A 1 121 ? 9.755 -13.403 -0.396 1.00 96.12 121 ALA A CA 1
ATOM 882 C C . ALA A 1 121 ? 9.955 -12.468 -1.610 1.00 96.12 121 ALA A C 1
ATOM 884 O O . ALA A 1 121 ? 11.059 -11.958 -1.834 1.00 96.12 121 ALA A O 1
ATOM 885 N N . ASN A 1 122 ? 8.890 -12.233 -2.377 1.00 95.88 122 ASN A N 1
ATOM 886 C CA . ASN A 1 122 ? 8.880 -11.422 -3.590 1.00 95.88 122 ASN A CA 1
ATOM 887 C C . ASN A 1 122 ? 8.310 -10.010 -3.364 1.00 95.88 122 ASN A C 1
ATOM 889 O O . ASN A 1 122 ? 8.389 -9.174 -4.267 1.00 95.88 122 ASN A O 1
ATOM 893 N N . LEU A 1 123 ? 7.771 -9.724 -2.172 1.00 96.31 123 LEU A N 1
ATOM 894 C CA . LEU A 1 123 ? 7.334 -8.389 -1.764 1.00 96.31 123 LEU A CA 1
ATOM 895 C C . LEU A 1 123 ? 8.449 -7.691 -0.981 1.00 96.31 123 LEU A C 1
ATOM 897 O O . LEU A 1 123 ? 8.640 -7.922 0.210 1.00 96.31 123 LEU A O 1
ATOM 901 N N . LYS A 1 124 ? 9.197 -6.819 -1.654 1.00 95.94 124 LYS A N 1
ATOM 902 C CA . LYS A 1 124 ? 10.362 -6.123 -1.091 1.00 95.94 124 LYS A CA 1
ATOM 903 C C . LYS A 1 124 ? 10.145 -4.616 -1.088 1.00 95.94 124 LYS A C 1
ATOM 905 O O . LYS A 1 124 ? 10.746 -3.879 -1.864 1.00 95.94 124 LYS A O 1
ATOM 910 N N . VAL A 1 125 ? 9.280 -4.160 -0.192 1.00 95.00 125 VAL A N 1
ATOM 911 C CA . VAL A 1 125 ? 9.009 -2.736 0.044 1.00 95.00 125 VAL A CA 1
ATOM 912 C C . VAL A 1 125 ? 9.453 -2.424 1.469 1.00 95.00 125 VAL A C 1
ATOM 914 O O . VAL A 1 125 ? 8.717 -2.682 2.416 1.00 95.00 125 VAL A O 1
ATOM 917 N N . THR A 1 126 ? 10.701 -1.980 1.638 1.00 83.44 126 THR A N 1
ATOM 918 C CA . THR A 1 126 ? 11.362 -1.931 2.960 1.00 83.44 126 THR A CA 1
ATOM 919 C C . THR A 1 126 ? 11.911 -0.555 3.352 1.00 83.44 126 THR A C 1
ATOM 921 O O . THR A 1 126 ? 12.183 -0.339 4.529 1.00 83.44 126 THR A O 1
ATOM 924 N N . GLY A 1 127 ? 12.051 0.385 2.411 1.00 79.50 127 GLY A N 1
ATOM 925 C CA . GLY A 1 127 ? 12.785 1.644 2.608 1.00 79.50 127 GLY A CA 1
ATOM 926 C C . GLY A 1 127 ? 11.950 2.917 2.802 1.00 79.50 127 GLY A C 1
ATOM 927 O O . GLY A 1 127 ? 12.469 3.993 2.516 1.00 79.50 127 GLY A O 1
ATOM 928 N N . GLY A 1 128 ? 10.681 2.829 3.222 1.00 75.56 128 GLY A N 1
ATOM 929 C CA . GLY A 1 128 ? 9.847 4.018 3.467 1.00 75.56 128 GLY A CA 1
ATOM 930 C C . GLY A 1 128 ? 9.400 4.722 2.182 1.00 75.56 128 GLY A C 1
ATOM 931 O O . GLY A 1 128 ? 9.600 5.922 2.015 1.00 75.56 128 GLY A O 1
ATOM 932 N N . GLY A 1 129 ? 8.856 3.950 1.239 1.00 91.81 129 GLY A N 1
ATOM 933 C CA . GLY A 1 129 ? 8.270 4.479 0.006 1.00 91.81 129 GLY A CA 1
ATOM 934 C C . GLY A 1 129 ? 6.838 4.986 0.195 1.00 91.81 129 GLY A C 1
ATOM 935 O O . GLY A 1 129 ? 6.303 4.995 1.302 1.00 91.81 129 GLY A O 1
ATOM 936 N N . SER A 1 130 ? 6.191 5.361 -0.908 1.00 97.12 130 SER A N 1
ATOM 937 C CA . SER A 1 130 ? 4.754 5.666 -0.914 1.00 97.12 130 SER A CA 1
ATOM 938 C C . SER A 1 130 ? 4.019 4.924 -2.025 1.00 97.12 130 SER A C 1
ATOM 940 O O .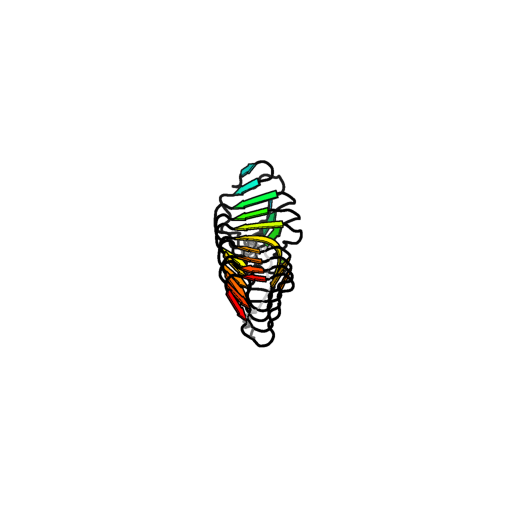 SER A 1 130 ? 4.526 4.779 -3.138 1.00 97.12 130 SER A O 1
ATOM 942 N N . ILE A 1 131 ? 2.816 4.450 -1.718 1.00 98.25 131 ILE A N 1
ATOM 943 C CA . ILE A 1 131 ? 1.908 3.798 -2.655 1.00 98.25 131 ILE A C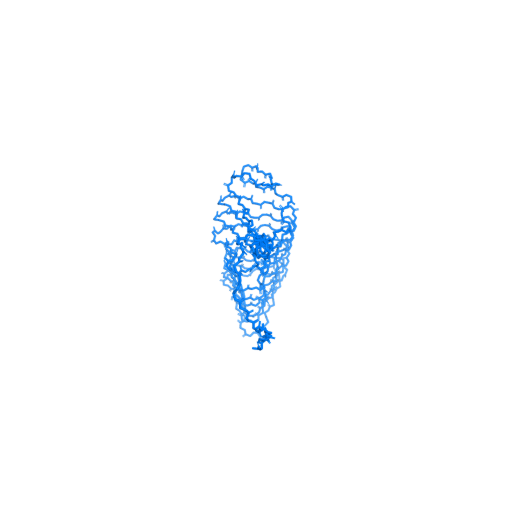A 1
ATOM 944 C C . ILE A 1 131 ? 0.618 4.617 -2.699 1.00 98.25 131 ILE A C 1
ATOM 946 O O . ILE A 1 131 ? -0.062 4.768 -1.691 1.00 98.25 131 ILE A O 1
ATOM 950 N N . GLU A 1 132 ? 0.278 5.145 -3.867 1.00 98.50 132 GLU A N 1
ATOM 951 C CA . GLU A 1 132 ? -0.936 5.920 -4.109 1.00 98.50 132 GLU A CA 1
ATOM 952 C C . GLU A 1 132 ? -1.833 5.159 -5.083 1.00 98.50 132 GLU A C 1
ATOM 954 O O . GLU A 1 132 ? -1.436 4.857 -6.208 1.00 98.50 132 GLU A O 1
ATOM 959 N N . VAL A 1 133 ? -3.048 4.841 -4.653 1.00 98.50 133 VAL A N 1
ATOM 960 C CA . VAL A 1 133 ? -4.001 4.020 -5.399 1.00 98.50 133 VAL A CA 1
ATOM 961 C C . VAL A 1 133 ? -5.275 4.825 -5.634 1.00 98.50 133 VAL A C 1
ATOM 963 O O . VAL A 1 133 ? -5.916 5.298 -4.700 1.00 98.50 133 VAL A O 1
ATOM 966 N N . GLY A 1 134 ? -5.667 5.000 -6.892 1.00 98.00 134 GLY A N 1
ATOM 967 C CA . GLY A 1 134 ? -6.885 5.727 -7.246 1.00 98.00 134 GLY A CA 1
ATOM 968 C C . GLY A 1 134 ? -8.157 4.981 -6.841 1.00 98.00 134 GLY A C 1
ATOM 969 O O . GLY A 1 134 ? -9.155 5.621 -6.521 1.00 98.00 134 GLY A O 1
ATOM 970 N N . GLY A 1 135 ? -8.114 3.646 -6.828 1.00 97.94 135 GLY A N 1
ATOM 971 C CA . GLY A 1 135 ? -9.210 2.767 -6.424 1.00 97.94 135 GLY A CA 1
ATOM 972 C C . GLY A 1 135 ? -8.948 2.011 -5.116 1.00 97.94 135 GLY A C 1
ATOM 973 O O . GLY A 1 135 ? -8.562 2.590 -4.098 1.00 97.94 135 GLY A O 1
ATOM 974 N N . HIS A 1 136 ? -9.200 0.703 -5.144 1.00 97.56 136 HIS A N 1
ATOM 975 C CA . HIS A 1 136 ? -9.047 -0.203 -4.007 1.00 97.56 136 HIS A CA 1
ATOM 976 C C . HIS A 1 136 ? -7.606 -0.708 -3.885 1.00 97.56 136 HIS A C 1
ATOM 978 O O . HIS A 1 136 ? -7.043 -1.226 -4.853 1.00 97.56 136 HIS A O 1
ATOM 984 N N . PHE A 1 137 ? -7.037 -0.616 -2.685 1.00 98.56 137 PHE A N 1
ATOM 985 C CA . PHE A 1 137 ? -5.794 -1.294 -2.328 1.00 98.56 137 PHE A CA 1
ATOM 986 C C . PHE A 1 137 ? -6.095 -2.591 -1.565 1.00 98.56 137 PHE A C 1
ATOM 988 O O . PHE A 1 137 ? -6.884 -2.589 -0.616 1.00 98.56 137 PHE A O 1
ATOM 995 N N . SER A 1 138 ? -5.483 -3.704 -1.969 1.00 97.88 138 SER A N 1
ATOM 996 C CA . SER A 1 138 ? -5.672 -5.006 -1.317 1.00 97.88 138 SER A CA 1
ATOM 997 C C . SER A 1 138 ? -4.353 -5.733 -1.092 1.00 97.88 138 SER A C 1
ATOM 999 O O . SER A 1 138 ? -3.571 -5.898 -2.029 1.00 97.88 138 SER A O 1
ATOM 1001 N N . MET A 1 139 ? -4.128 -6.211 0.132 1.00 97.44 139 MET A N 1
ATOM 1002 C CA . MET A 1 139 ? -2.961 -7.020 0.503 1.00 97.44 139 MET A CA 1
ATOM 1003 C C . MET A 1 139 ? -3.323 -8.067 1.562 1.00 97.44 139 MET A C 1
ATOM 1005 O O . MET A 1 139 ? -4.328 -7.908 2.250 1.00 97.44 139 MET A O 1
ATOM 1009 N N . GLY A 1 140 ? -2.478 -9.086 1.740 1.00 95.94 140 GLY A N 1
ATOM 1010 C CA . GLY A 1 140 ? -2.536 -9.949 2.918 1.00 95.94 140 GLY A CA 1
ATOM 1011 C C . GLY A 1 140 ? -3.358 -11.235 2.831 1.00 95.94 140 GLY A C 1
ATOM 1012 O O . GLY A 1 140 ? -3.847 -11.668 3.870 1.00 95.94 140 GLY A O 1
ATOM 1013 N N . ASP A 1 141 ? -3.476 -11.887 1.665 1.00 95.69 141 ASP A N 1
ATOM 1014 C CA . ASP A 1 141 ? -3.935 -13.296 1.634 1.00 95.69 141 ASP A CA 1
ATOM 1015 C C . ASP A 1 141 ? -2.871 -14.244 2.235 1.00 95.69 141 ASP A C 1
ATOM 1017 O O . ASP A 1 141 ? -3.148 -15.403 2.531 1.00 95.69 141 ASP A O 1
ATOM 1021 N N . LEU A 1 142 ? -1.641 -13.744 2.402 1.00 95.56 142 LEU A N 1
ATOM 1022 C CA . LEU A 1 142 ? -0.494 -14.411 3.007 1.00 95.56 142 LEU A CA 1
ATOM 1023 C C . LEU A 1 142 ? 0.151 -13.487 4.044 1.00 95.56 142 LEU A C 1
ATOM 1025 O O . LEU A 1 142 ? 0.015 -12.262 3.966 1.00 95.56 142 LEU A O 1
ATOM 1029 N N . ARG A 1 143 ? 0.950 -14.059 4.950 1.00 95.88 143 ARG A N 1
ATOM 1030 C CA . ARG A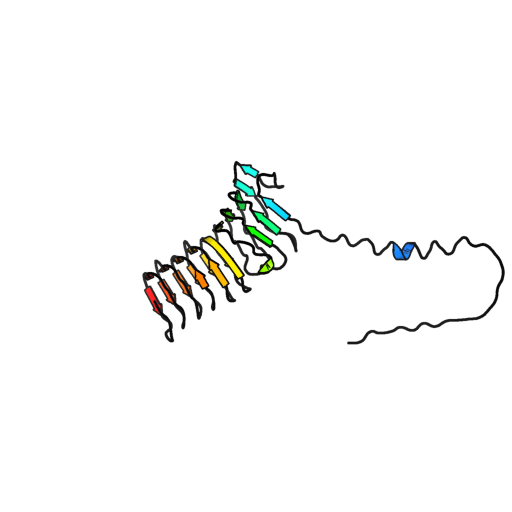 1 143 ? 1.752 -13.289 5.909 1.00 95.88 143 ARG A CA 1
ATOM 1031 C C . ARG A 1 143 ? 2.770 -12.370 5.233 1.00 95.88 143 ARG A C 1
ATOM 1033 O O . ARG A 1 143 ? 3.848 -12.811 4.841 1.00 95.88 143 ARG A O 1
ATOM 1040 N N . GLN A 1 144 ? 2.442 -11.087 5.134 1.00 95.94 144 GLN A N 1
ATOM 1041 C CA . GLN A 1 144 ? 3.211 -10.087 4.392 1.00 95.94 144 GLN A CA 1
ATOM 1042 C C . GLN A 1 144 ? 3.652 -8.932 5.288 1.00 95.94 144 GLN A C 1
ATOM 1044 O O . GLN A 1 144 ? 2.915 -8.498 6.175 1.00 95.94 144 GLN A O 1
ATOM 1049 N N . THR A 1 145 ? 4.834 -8.390 4.994 1.00 96.00 145 THR A N 1
ATOM 1050 C CA . THR A 1 145 ? 5.331 -7.152 5.598 1.00 96.00 145 THR A CA 1
ATOM 1051 C C . THR A 1 145 ? 5.543 -6.107 4.514 1.00 96.00 145 THR A C 1
ATOM 1053 O O . THR A 1 145 ? 6.167 -6.388 3.492 1.00 96.00 145 THR A O 1
ATOM 1056 N N . LEU A 1 146 ? 5.050 -4.896 4.749 1.00 96.62 146 LEU A N 1
ATOM 1057 C CA . LEU A 1 146 ? 5.145 -3.768 3.828 1.00 96.62 146 LEU A CA 1
ATOM 1058 C C . LEU A 1 146 ? 5.623 -2.527 4.591 1.00 96.62 146 LEU A C 1
ATOM 1060 O O . LEU A 1 146 ? 5.116 -2.240 5.669 1.00 96.62 146 LEU A O 1
ATOM 1064 N N . SER A 1 147 ? 6.600 -1.794 4.060 1.00 96.44 147 SER A N 1
ATOM 1065 C CA . SER A 1 147 ? 7.121 -0.553 4.650 1.00 96.44 147 SER A CA 1
ATOM 1066 C C . SER A 1 147 ? 6.958 0.616 3.679 1.00 96.44 147 SER A C 1
ATOM 1068 O O . SER A 1 147 ? 7.858 0.926 2.889 1.00 96.44 147 SER A O 1
ATOM 1070 N N . ALA A 1 148 ? 5.767 1.209 3.687 1.00 97.44 148 ALA A N 1
ATOM 1071 C CA . ALA A 1 148 ? 5.398 2.349 2.861 1.00 97.44 148 ALA A CA 1
ATOM 1072 C C . ALA A 1 148 ? 4.174 3.059 3.445 1.00 97.44 148 ALA A C 1
ATOM 1074 O O . ALA A 1 148 ? 3.305 2.414 4.034 1.00 97.44 148 ALA A O 1
ATOM 1075 N N . ASP A 1 149 ? 4.077 4.363 3.200 1.00 98.25 149 ASP A N 1
ATOM 1076 C CA . ASP A 1 149 ? 2.812 5.076 3.349 1.00 98.25 149 ASP A CA 1
ATOM 1077 C C . ASP A 1 149 ? 1.869 4.680 2.209 1.00 98.25 149 ASP A C 1
ATOM 1079 O O . ASP A 1 149 ? 2.285 4.570 1.051 1.00 98.25 149 ASP A O 1
ATOM 1083 N N . ILE A 1 150 ? 0.591 4.484 2.519 1.00 98.56 150 ILE A N 1
ATOM 1084 C CA . ILE A 1 150 ? -0.415 4.042 1.555 1.00 98.56 150 ILE A CA 1
ATOM 1085 C C . ILE A 1 150 ? -1.555 5.046 1.539 1.00 98.56 150 ILE A C 1
ATOM 1087 O O . ILE A 1 150 ? -2.166 5.322 2.571 1.00 98.56 150 ILE A O 1
ATOM 1091 N N . SER A 1 151 ? -1.884 5.557 0.356 1.00 98.69 151 SER A N 1
ATOM 1092 C CA . SER A 1 151 ? -3.103 6.318 0.122 1.00 98.69 151 SER A CA 1
ATOM 1093 C C . SER A 1 151 ? -3.995 5.614 -0.894 1.00 98.69 151 SER A C 1
ATOM 1095 O O . SER A 1 151 ? -3.517 5.126 -1.916 1.00 98.69 151 SER A O 1
ATOM 1097 N N . ALA A 1 152 ? -5.292 5.513 -0.604 1.00 98.75 152 ALA A N 1
ATOM 1098 C CA . ALA A 1 152 ? -6.240 4.818 -1.474 1.00 98.75 152 ALA A CA 1
ATOM 1099 C C . ALA A 1 152 ? -7.650 5.421 -1.413 1.00 98.75 152 ALA A C 1
ATOM 1101 O O . ALA A 1 152 ? -7.979 6.178 -0.496 1.00 98.75 152 ALA A O 1
ATOM 1102 N N . ALA A 1 153 ? -8.523 5.059 -2.358 1.00 98.62 153 ALA A N 1
ATOM 1103 C CA . ALA A 1 153 ? -9.952 5.333 -2.201 1.00 98.62 153 ALA A CA 1
ATOM 1104 C C . ALA A 1 153 ? -10.583 4.428 -1.131 1.00 98.62 153 ALA A C 1
ATOM 1106 O O . ALA A 1 153 ? -11.459 4.869 -0.396 1.00 98.62 153 ALA A O 1
ATOM 1107 N N . SER A 1 154 ? -10.139 3.173 -1.032 1.00 98.62 154 SER A N 1
ATOM 1108 C CA . SER A 1 154 ? -10.437 2.275 0.093 1.00 98.62 154 SER A CA 1
ATOM 1109 C C . SER A 1 154 ? -9.406 1.156 0.198 1.00 98.62 154 SER A C 1
ATOM 1111 O O . SER A 1 154 ? -8.638 0.922 -0.741 1.00 98.62 154 SER A O 1
ATOM 1113 N N . MET A 1 155 ? -9.372 0.473 1.343 1.00 98.75 155 MET A N 1
ATOM 1114 C CA . MET A 1 155 ? -8.376 -0.562 1.626 1.00 98.75 155 MET A CA 1
ATOM 1115 C C . MET A 1 155 ? -9.009 -1.823 2.215 1.00 98.75 155 MET A C 1
ATOM 1117 O O . MET A 1 155 ? -9.876 -1.745 3.086 1.00 98.75 155 MET A O 1
ATOM 1121 N N . HIS A 1 156 ? -8.527 -2.981 1.767 1.00 98.06 156 HIS A N 1
ATOM 1122 C CA . HIS A 1 156 ? -8.816 -4.286 2.355 1.00 98.06 156 HIS A CA 1
ATOM 1123 C C . HIS A 1 156 ? -7.496 -4.976 2.700 1.00 98.06 156 HIS A C 1
ATOM 1125 O O . HIS A 1 156 ? -6.704 -5.303 1.815 1.00 98.06 156 HIS A O 1
ATOM 1131 N N . LEU A 1 157 ? -7.228 -5.129 3.991 1.00 97.81 157 LEU A N 1
ATOM 1132 C CA . LEU A 1 157 ? -5.904 -5.438 4.508 1.00 97.81 157 LEU A CA 1
ATOM 1133 C C . LEU A 1 157 ? -5.954 -6.713 5.341 1.00 97.81 157 LEU A C 1
ATOM 1135 O O . LEU A 1 157 ? -6.272 -6.651 6.518 1.00 97.81 157 LEU A O 1
ATOM 1139 N N . GLY A 1 158 ? -5.575 -7.845 4.763 1.00 89.88 158 GLY A N 1
ATOM 1140 C CA . GLY A 1 158 ? -5.377 -9.088 5.499 1.00 89.88 158 GLY A CA 1
ATOM 1141 C C . GLY A 1 158 ? -6.590 -10.015 5.515 1.00 89.88 158 GLY A C 1
ATOM 1142 O O . GLY A 1 158 ? -7.674 -9.659 5.970 1.00 89.88 158 GLY A O 1
ATOM 1143 N N . THR A 1 159 ? -6.353 -11.253 5.097 1.00 91.25 159 THR A N 1
ATOM 1144 C CA . THR A 1 159 ? -7.053 -12.449 5.586 1.00 91.25 159 THR A CA 1
ATOM 1145 C C . THR A 1 159 ? -6.120 -13.347 6.418 1.00 91.25 159 THR A C 1
ATOM 1147 O O . THR A 1 159 ? -6.571 -14.339 6.982 1.00 91.25 159 THR A O 1
ATOM 1150 N N . ASP A 1 160 ? -4.831 -12.996 6.496 1.00 94.50 160 ASP A N 1
ATOM 1151 C CA . ASP A 1 160 ? -3.778 -13.569 7.346 1.00 94.50 160 ASP A CA 1
ATOM 1152 C C . ASP A 1 160 ? -3.023 -12.418 8.056 1.00 94.50 160 ASP A C 1
ATOM 1154 O O . ASP A 1 160 ? -3.256 -11.235 7.790 1.00 94.50 160 ASP A O 1
ATOM 1158 N N . ALA A 1 161 ? -2.102 -12.750 8.959 1.00 95.50 161 ALA A N 1
ATOM 1159 C CA . ALA A 1 161 ? -1.312 -11.801 9.728 1.00 95.50 161 ALA A CA 1
ATOM 1160 C C . ALA A 1 161 ? -0.425 -10.938 8.820 1.00 95.50 161 ALA A C 1
ATOM 1162 O O . ALA A 1 161 ? 0.530 -11.426 8.221 1.00 95.50 161 ALA A O 1
ATOM 1163 N N . ILE A 1 162 ? -0.680 -9.634 8.771 1.00 97.88 162 ILE A N 1
ATOM 1164 C CA . ILE A 1 162 ? 0.148 -8.676 8.031 1.00 97.88 162 ILE A CA 1
ATOM 1165 C C . ILE A 1 162 ? 0.849 -7.698 8.966 1.00 97.88 162 ILE A C 1
ATOM 1167 O O . ILE A 1 162 ? 0.393 -7.432 10.075 1.00 97.88 162 ILE A O 1
ATOM 1171 N N . THR A 1 163 ? 1.954 -7.117 8.509 1.00 97.88 163 THR A N 1
ATOM 1172 C CA . THR A 1 163 ? 2.587 -5.970 9.165 1.00 97.88 163 THR A CA 1
ATOM 1173 C C . THR A 1 163 ? 2.771 -4.833 8.171 1.00 97.88 163 THR A C 1
ATOM 1175 O O . THR A 1 163 ? 3.421 -5.008 7.142 1.00 97.88 163 THR A O 1
ATOM 1178 N N . ILE A 1 164 ? 2.243 -3.655 8.488 1.00 98.00 164 ILE A N 1
ATOM 1179 C CA . ILE A 1 164 ? 2.466 -2.437 7.705 1.00 98.00 164 ILE A CA 1
ATOM 1180 C C . ILE A 1 164 ? 3.251 -1.449 8.562 1.00 98.00 164 ILE A C 1
ATOM 1182 O O . ILE A 1 164 ? 2.835 -1.121 9.667 1.00 98.00 164 ILE A O 1
ATOM 1186 N N . ASN A 1 165 ? 4.391 -0.989 8.056 1.00 97.88 165 ASN A N 1
ATOM 1187 C CA . ASN A 1 165 ? 5.212 0.058 8.655 1.00 97.88 165 ASN A CA 1
ATOM 1188 C C . ASN A 1 165 ? 5.055 1.324 7.813 1.00 97.88 165 ASN A C 1
ATOM 1190 O O . ASN A 1 165 ? 5.738 1.499 6.806 1.00 97.88 165 ASN A O 1
ATOM 1194 N N . GLY A 1 166 ? 4.104 2.165 8.192 1.00 97.94 166 GLY A N 1
ATOM 1195 C CA . GLY A 1 166 ? 3.716 3.334 7.418 1.00 97.94 166 GLY A CA 1
ATOM 1196 C C . GLY A 1 166 ? 2.287 3.751 7.722 1.00 97.94 166 GLY A C 1
ATOM 1197 O O . GLY A 1 166 ? 1.527 3.022 8.364 1.00 97.94 166 GLY A O 1
ATOM 1198 N N . ASN A 1 167 ? 1.936 4.947 7.276 1.00 98.50 167 ASN A N 1
ATOM 1199 C CA . ASN A 1 167 ? 0.620 5.519 7.488 1.00 98.50 167 ASN A CA 1
ATOM 1200 C C . ASN A 1 167 ? -0.371 4.998 6.446 1.00 98.50 167 ASN A C 1
ATOM 1202 O O . ASN A 1 167 ? -0.041 4.838 5.270 1.00 98.50 167 ASN A O 1
ATOM 1206 N N . LEU A 1 168 ? -1.611 4.794 6.873 1.00 98.81 168 LEU A N 1
ATOM 1207 C CA . LEU A 1 168 ? -2.731 4.430 6.018 1.00 98.81 168 LEU A CA 1
ATOM 1208 C C . LEU A 1 168 ? -3.673 5.626 5.899 1.00 98.81 168 LEU A C 1
ATOM 1210 O O . LEU A 1 168 ? -4.203 6.098 6.902 1.00 98.81 168 LEU A O 1
ATOM 1214 N N . ASN A 1 169 ? -3.898 6.110 4.681 1.00 98.62 169 ASN A N 1
ATOM 1215 C CA . ASN A 1 169 ? -4.800 7.224 4.404 1.00 98.62 169 ASN A CA 1
ATOM 1216 C C . ASN A 1 169 ? -5.825 6.841 3.330 1.00 98.62 169 ASN A C 1
ATOM 1218 O O . ASN A 1 169 ? -5.535 6.821 2.134 1.00 98.62 169 ASN A O 1
ATOM 1222 N N . SER A 1 170 ? -7.040 6.528 3.755 1.00 98.56 170 SER A N 1
ATOM 1223 C CA . SER A 1 170 ? -8.143 6.184 2.870 1.00 98.56 170 SER A CA 1
ATOM 1224 C C . SER A 1 170 ? -9.141 7.329 2.769 1.00 98.56 170 SER A C 1
ATOM 1226 O O . SER A 1 170 ? -9.557 7.900 3.773 1.00 98.56 170 SER A O 1
ATOM 1228 N N . LYS A 1 171 ? -9.603 7.629 1.552 1.00 97.81 171 LYS A N 1
ATOM 1229 C CA . LYS A 1 171 ? -10.743 8.545 1.352 1.00 97.81 171 LYS A CA 1
ATOM 1230 C C . LYS A 1 171 ? -12.087 7.908 1.721 1.00 97.81 171 LYS A C 1
ATOM 1232 O O . LYS A 1 171 ? -13.084 8.615 1.823 1.00 97.81 171 LYS A O 1
ATOM 1237 N N . GLY A 1 172 ? -12.115 6.586 1.863 1.00 98.50 172 GLY A N 1
ATOM 1238 C CA . GLY A 1 172 ? -13.289 5.781 2.167 1.00 98.50 172 GLY A CA 1
ATOM 1239 C C . GLY A 1 172 ? -13.005 4.821 3.318 1.00 98.50 172 GLY A C 1
ATOM 1240 O O . GLY A 1 172 ? -12.303 5.160 4.270 1.00 98.50 172 GLY A O 1
ATOM 1241 N N . ALA A 1 173 ? -13.539 3.604 3.233 1.00 98.50 173 ALA A N 1
ATOM 1242 C CA . ALA A 1 173 ? -13.373 2.602 4.282 1.00 98.50 173 ALA A CA 1
ATOM 1243 C C . ALA A 1 173 ? -11.977 1.948 4.278 1.00 98.50 173 ALA A C 1
ATOM 1245 O O . ALA A 1 173 ? -11.341 1.798 3.228 1.00 98.50 173 ALA A O 1
ATOM 1246 N N . ILE A 1 174 ? -11.536 1.513 5.457 1.00 98.81 174 ILE A N 1
ATOM 1247 C CA . ILE A 1 174 ? -10.430 0.577 5.661 1.00 98.81 174 ILE A CA 1
ATOM 1248 C C . ILE A 1 174 ? -10.975 -0.621 6.442 1.00 98.81 174 ILE A C 1
ATOM 1250 O O . ILE A 1 174 ? -11.454 -0.470 7.566 1.00 98.81 174 ILE A O 1
ATOM 1254 N N . ALA A 1 175 ? -10.870 -1.810 5.853 1.00 98.50 175 ALA A N 1
ATOM 1255 C CA . ALA A 1 175 ? -11.094 -3.077 6.539 1.00 98.50 175 ALA A CA 1
ATOM 1256 C C . ALA A 1 175 ? -9.739 -3.724 6.847 1.00 98.50 175 ALA A C 1
ATOM 1258 O O . ALA A 1 175 ? -8.974 -4.017 5.927 1.00 98.50 175 ALA A O 1
ATOM 1259 N N . ILE A 1 176 ? -9.448 -3.932 8.128 1.00 98.38 176 ILE A N 1
ATOM 1260 C CA . ILE A 1 176 ? -8.213 -4.543 8.623 1.00 98.38 176 ILE A CA 1
ATOM 1261 C C . ILE A 1 176 ? -8.557 -5.929 9.159 1.00 98.38 176 ILE A C 1
ATOM 1263 O O . ILE A 1 176 ? -9.348 -6.049 10.083 1.00 98.38 176 ILE A O 1
ATOM 1267 N N . GLY A 1 177 ? -7.987 -6.978 8.588 1.00 97.81 177 GLY A N 1
ATOM 1268 C CA . GLY A 1 177 ? -8.187 -8.358 9.001 1.00 97.81 177 GLY A CA 1
ATOM 1269 C C . GLY A 1 177 ? -7.505 -8.706 10.319 1.00 97.81 177 GLY A C 1
ATOM 1270 O O . GLY A 1 177 ? -6.714 -7.943 10.874 1.00 97.81 177 GLY A O 1
ATOM 1271 N N . SER A 1 178 ? -7.824 -9.896 10.816 1.00 96.62 178 SER A N 1
ATOM 1272 C CA . SER A 1 178 ? -7.260 -10.452 12.045 1.00 96.62 178 SER A CA 1
ATOM 1273 C C . SER A 1 178 ? -5.736 -10.579 12.003 1.00 96.62 178 SER A C 1
ATOM 1275 O O . SER A 1 178 ? -5.137 -10.840 10.962 1.00 96.62 178 SER A O 1
ATOM 1277 N N . TYR A 1 179 ? -5.114 -10.452 13.174 1.00 96.94 179 TYR A N 1
ATOM 1278 C CA . TYR A 1 179 ? -3.671 -10.558 13.409 1.00 96.94 179 TYR A CA 1
ATOM 1279 C C . TYR A 1 179 ? -2.819 -9.507 12.680 1.00 96.94 179 TYR A C 1
ATOM 1281 O O . TYR A 1 179 ? -1.595 -9.642 12.613 1.00 96.94 179 TYR A O 1
ATOM 1289 N N . ALA A 1 180 ? -3.439 -8.453 12.147 1.00 98.31 180 ALA A N 1
ATOM 1290 C CA . ALA A 1 180 ? -2.722 -7.357 11.519 1.00 98.31 180 ALA A CA 1
ATOM 1291 C C . ALA A 1 180 ? -2.019 -6.468 12.556 1.00 98.31 180 ALA A C 1
ATOM 1293 O O . ALA A 1 180 ? -2.550 -6.169 13.632 1.00 98.31 180 ALA A O 1
ATOM 1294 N N . ARG A 1 181 ? -0.832 -5.987 12.186 1.00 98.44 181 ARG A N 1
ATOM 1295 C CA . ARG A 1 181 ? -0.077 -4.976 12.921 1.00 98.44 181 ARG A CA 1
ATOM 1296 C C . ARG A 1 181 ? 0.180 -3.762 12.038 1.00 98.44 181 ARG A C 1
ATOM 1298 O O . ARG A 1 181 ? 0.864 -3.867 11.022 1.00 98.44 181 ARG A O 1
ATOM 1305 N N . ILE A 1 182 ? -0.330 -2.608 12.446 1.00 98.50 182 ILE A N 1
ATOM 1306 C CA . ILE A 1 182 ? -0.123 -1.333 11.764 1.00 98.50 182 ILE A CA 1
ATOM 1307 C C . ILE A 1 182 ? 0.780 -0.462 12.633 1.00 98.50 182 ILE A C 1
ATOM 1309 O O . ILE A 1 182 ? 0.378 0.033 13.683 1.00 98.50 182 ILE A O 1
ATOM 1313 N N . ASN A 1 183 ? 2.019 -0.288 12.189 1.00 98.00 183 ASN A N 1
ATOM 1314 C CA . ASN A 1 183 ? 3.004 0.577 12.819 1.00 98.00 183 ASN A CA 1
ATOM 1315 C C . ASN A 1 183 ? 2.974 1.960 12.141 1.00 98.00 183 ASN A C 1
ATOM 1317 O O . ASN A 1 183 ? 3.884 2.313 11.388 1.00 98.00 183 ASN A O 1
ATOM 1321 N N . GLY A 1 184 ? 1.891 2.707 12.350 1.00 98.25 184 GLY A N 1
ATOM 1322 C CA . GLY A 1 184 ? 1.659 4.020 11.748 1.00 98.25 184 GLY A CA 1
ATOM 1323 C C . GLY A 1 184 ? 0.256 4.547 12.038 1.00 98.25 184 GLY A C 1
ATOM 1324 O O . GLY A 1 184 ? -0.545 3.864 12.681 1.00 98.25 184 GLY A O 1
ATOM 1325 N N . ASN A 1 185 ? -0.033 5.765 11.578 1.00 98.69 185 AS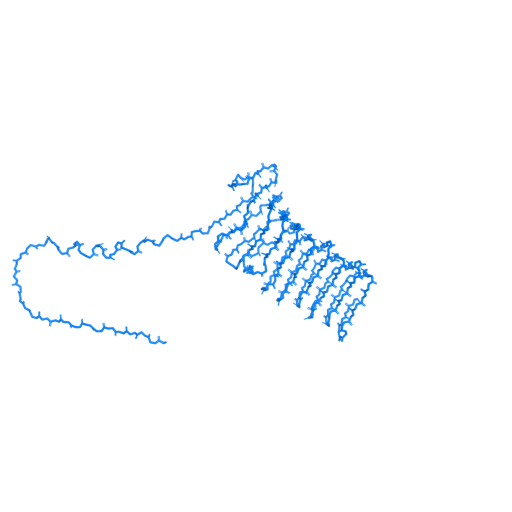N A N 1
ATOM 1326 C CA . ASN A 1 185 ? -1.353 6.374 11.735 1.00 98.69 185 ASN A CA 1
ATOM 1327 C C . ASN A 1 185 ? -2.352 5.788 10.732 1.00 98.69 185 ASN A C 1
ATOM 1329 O O . ASN A 1 185 ? -1.985 5.440 9.608 1.00 98.69 185 ASN A O 1
ATOM 1333 N N . VAL A 1 186 ? -3.625 5.739 11.115 1.00 98.81 186 VAL A N 1
ATOM 1334 C CA . VAL A 1 186 ? -4.728 5.270 10.271 1.00 98.81 186 VAL A CA 1
ATOM 1335 C C . VAL A 1 186 ? -5.760 6.381 10.141 1.00 98.81 186 VAL A C 1
ATOM 1337 O O . VAL A 1 186 ? -6.323 6.821 11.135 1.00 98.81 186 VAL A O 1
ATOM 1340 N N . SER A 1 187 ? -6.029 6.827 8.917 1.00 98.75 187 SER A N 1
ATOM 1341 C CA . SER A 1 187 ? -7.049 7.831 8.613 1.00 98.75 187 SER A CA 1
ATOM 1342 C C . SER A 1 187 ? -8.006 7.309 7.546 1.00 98.75 187 SER A C 1
ATOM 1344 O O . SER A 1 187 ? -7.567 6.808 6.508 1.00 98.75 187 SER A O 1
ATOM 1346 N N . ALA A 1 188 ? -9.309 7.370 7.817 1.00 98.69 188 ALA A N 1
ATOM 1347 C CA . ALA A 1 188 ? -10.359 6.866 6.936 1.00 98.69 188 ALA A CA 1
ATOM 1348 C C . ALA A 1 188 ? -11.720 7.518 7.223 1.00 98.69 188 ALA A C 1
ATOM 1350 O O . ALA A 1 188 ? -11.904 8.232 8.212 1.00 98.69 188 ALA A O 1
ATOM 1351 N N . THR A 1 189 ? -12.729 7.225 6.397 1.00 98.62 189 THR A N 1
ATOM 1352 C CA . THR A 1 189 ? -14.123 7.511 6.781 1.00 98.62 189 THR A CA 1
ATOM 1353 C C . THR A 1 189 ? -14.658 6.483 7.763 1.00 98.62 189 THR A C 1
ATOM 1355 O O . THR A 1 189 ? -15.305 6.836 8.743 1.00 98.62 189 THR A O 1
ATOM 1358 N N . VAL A 1 190 ? -14.374 5.210 7.505 1.00 98.75 190 VAL A N 1
ATOM 1359 C CA . VAL A 1 190 ? -14.781 4.078 8.338 1.00 98.75 190 VAL A CA 1
ATOM 1360 C C . VAL A 1 190 ? -13.576 3.176 8.531 1.00 98.75 190 VAL A C 1
ATOM 1362 O O . VAL A 1 190 ? -12.905 2.838 7.555 1.00 98.75 190 VAL A O 1
ATOM 1365 N N . VAL A 1 191 ? -13.322 2.764 9.767 1.00 98.69 191 VAL A N 1
ATOM 1366 C CA . VAL A 1 191 ? -12.310 1.758 10.095 1.00 98.69 191 VAL A CA 1
ATOM 1367 C C . VAL A 1 191 ? -12.999 0.578 10.768 1.00 98.69 191 VAL A C 1
ATOM 1369 O O . VAL A 1 191 ? -13.757 0.746 11.721 1.00 98.69 191 VAL A O 1
ATOM 1372 N N . THR A 1 192 ? -12.737 -0.627 10.275 1.00 98.19 192 THR A N 1
ATOM 1373 C CA . THR A 1 192 ? -13.202 -1.873 10.893 1.00 98.19 192 THR A CA 1
ATOM 1374 C C . THR A 1 192 ? -12.023 -2.809 11.053 1.00 98.19 192 THR A C 1
ATOM 1376 O O . THR A 1 192 ? -11.277 -3.020 10.095 1.00 98.19 192 THR A O 1
ATOM 1379 N N . THR A 1 193 ? -11.859 -3.375 12.245 1.00 97.69 193 THR A N 1
ATOM 1380 C CA . THR A 1 193 ? -10.810 -4.356 12.520 1.00 97.69 193 THR A CA 1
ATOM 1381 C C . THR A 1 193 ? -11.389 -5.748 12.741 1.00 97.69 193 THR A C 1
ATOM 1383 O O . THR A 1 193 ? -12.481 -5.907 13.278 1.00 97.69 193 THR A O 1
ATOM 1386 N N . GLY A 1 194 ? -10.632 -6.766 12.344 1.00 96.19 194 GLY A N 1
ATOM 1387 C CA . GLY A 1 194 ? -10.769 -8.130 12.828 1.00 96.19 194 GLY A CA 1
ATOM 1388 C C . GLY A 1 194 ? -10.148 -8.280 14.216 1.00 96.19 194 GLY A C 1
ATOM 1389 O O . GLY A 1 194 ? -9.736 -7.306 14.848 1.00 96.19 194 GLY A O 1
ATOM 1390 N N . SER A 1 195 ? -10.071 -9.521 14.690 1.00 93.69 195 SER A N 1
ATOM 1391 C CA . SER A 1 195 ? -9.613 -9.852 16.042 1.00 93.69 195 SER A CA 1
ATOM 1392 C C . SER A 1 195 ? -8.402 -10.791 16.019 1.00 93.69 195 SER A C 1
ATOM 1394 O O . SER A 1 195 ? -8.463 -11.814 15.328 1.00 93.69 195 SER A O 1
ATOM 1396 N N . PRO A 1 196 ? -7.331 -10.511 16.783 1.00 95.44 196 PRO A N 1
ATOM 1397 C CA . PRO A 1 196 ? -6.929 -9.212 17.339 1.00 95.44 196 PRO A CA 1
ATOM 1398 C C . PRO A 1 196 ? -6.199 -8.350 16.290 1.00 95.44 196 PRO A C 1
ATOM 1400 O O . PRO A 1 196 ? -5.561 -8.891 15.388 1.00 95.44 196 PRO A O 1
ATOM 1403 N N . VAL A 1 197 ? -6.224 -7.022 16.423 1.00 97.69 197 VAL A N 1
ATOM 1404 C CA . VAL A 1 197 ? -5.426 -6.080 15.606 1.00 97.69 197 VAL A CA 1
ATOM 1405 C C . VAL A 1 197 ? -4.644 -5.122 16.503 1.00 97.69 197 VAL A C 1
ATOM 1407 O O . VAL A 1 197 ? -5.149 -4.686 17.528 1.00 97.69 197 VAL A O 1
ATOM 1410 N N . SER A 1 198 ? -3.414 -4.757 16.132 1.00 98.00 198 SER A N 1
ATOM 1411 C CA . SER A 1 198 ? -2.630 -3.750 16.865 1.00 98.00 198 SER A CA 1
ATOM 1412 C C . SER A 1 198 ? -2.279 -2.571 15.967 1.00 98.00 198 SER A C 1
ATOM 1414 O O . SER A 1 198 ? -1.644 -2.754 14.928 1.00 98.00 198 SER A O 1
ATOM 1416 N N . ILE A 1 199 ? -2.677 -1.367 16.373 1.00 98.50 199 ILE A N 1
ATOM 1417 C CA . ILE A 1 199 ? -2.368 -0.104 15.701 1.00 98.50 199 ILE A CA 1
ATOM 1418 C C . ILE A 1 199 ? -1.530 0.734 16.663 1.00 98.50 199 ILE A C 1
ATOM 1420 O O . ILE A 1 199 ? -1.994 1.085 17.741 1.00 98.50 199 ILE A O 1
ATOM 1424 N N . SER A 1 200 ? -0.285 1.046 16.308 1.00 98.12 200 SER A N 1
ATOM 1425 C CA . SER A 1 200 ? 0.601 1.802 17.204 1.00 98.12 200 SER A CA 1
ATOM 1426 C C . SER A 1 200 ? 0.439 3.319 17.103 1.00 98.12 200 SER A C 1
ATOM 1428 O O . SER A 1 200 ? 0.944 4.027 17.966 1.00 98.12 200 SER A O 1
ATOM 1430 N N . GLY A 1 201 ? -0.151 3.817 16.015 1.00 98.19 201 GLY A N 1
ATOM 1431 C CA . GLY A 1 201 ? -0.346 5.245 15.772 1.00 98.19 201 GLY A CA 1
ATOM 1432 C C . GLY A 1 201 ? -1.750 5.724 16.120 1.00 98.19 201 GLY A C 1
ATOM 1433 O O . GLY A 1 201 ? -2.567 4.983 16.667 1.00 98.19 201 GLY A O 1
ATOM 1434 N N . ASN A 1 202 ? -2.023 6.973 15.753 1.00 98.44 202 ASN A N 1
ATOM 1435 C CA . ASN A 1 202 ? -3.333 7.590 15.920 1.00 98.44 202 ASN A CA 1
ATOM 1436 C C . ASN A 1 202 ? -4.334 7.007 14.920 1.00 98.44 202 ASN A C 1
ATOM 1438 O O . ASN A 1 202 ? -3.971 6.656 13.791 1.00 98.44 202 ASN A O 1
ATOM 1442 N N . VAL A 1 203 ? -5.603 6.967 15.312 1.00 98.62 203 VAL A N 1
ATOM 1443 C CA . VAL A 1 203 ? -6.711 6.553 14.451 1.00 98.62 203 VAL A CA 1
ATOM 1444 C C . VAL A 1 203 ? -7.690 7.708 14.293 1.00 98.62 203 VAL A C 1
ATOM 1446 O O . VAL A 1 203 ? -8.283 8.164 15.264 1.00 98.62 203 VAL A O 1
ATOM 1449 N N . THR A 1 204 ? -7.897 8.141 13.052 1.00 98.56 204 THR A N 1
ATOM 1450 C CA . THR A 1 204 ? -8.921 9.119 12.676 1.00 98.56 204 THR A CA 1
ATOM 1451 C C . THR A 1 204 ? -9.954 8.451 11.773 1.00 98.56 204 THR A C 1
ATOM 1453 O O . THR A 1 204 ? -9.657 8.102 10.631 1.00 98.56 204 THR A O 1
ATOM 1456 N N . ALA A 1 205 ? -11.180 8.278 12.261 1.00 98.38 205 ALA A N 1
ATOM 1457 C CA . ALA A 1 205 ? -12.281 7.674 11.514 1.00 98.38 205 ALA A CA 1
ATOM 1458 C C . ALA A 1 205 ? -13.491 8.616 11.493 1.00 98.38 205 ALA A C 1
ATOM 1460 O O . ALA A 1 205 ? -14.293 8.651 12.421 1.00 98.38 205 ALA A O 1
ATOM 1461 N N . THR A 1 206 ? -13.643 9.397 10.422 1.00 98.31 206 THR A N 1
ATOM 1462 C CA . THR A 1 206 ? -14.594 10.531 10.426 1.00 98.31 206 THR A CA 1
ATOM 1463 C C . THR A 1 206 ? -16.062 10.140 10.631 1.00 98.31 206 THR A C 1
ATOM 1465 O O . THR A 1 206 ? -16.847 10.975 11.072 1.00 98.31 206 THR A O 1
ATOM 1468 N N . GLN A 1 207 ? -16.448 8.891 10.345 1.00 98.31 207 GLN A N 1
ATOM 1469 C CA . GLN A 1 207 ? -17.791 8.370 10.618 1.00 98.31 207 GLN A CA 1
ATOM 1470 C C . GLN A 1 207 ? -17.792 7.350 11.755 1.00 98.31 207 GLN A C 1
ATOM 1472 O O . GLN A 1 207 ? -18.531 7.520 12.722 1.00 98.31 207 GLN A O 1
ATOM 1477 N N . SER A 1 208 ? -16.999 6.280 11.647 1.00 98.19 208 SER A N 1
ATOM 1478 C CA . SER A 1 208 ? -17.028 5.209 12.647 1.00 98.19 208 SER A CA 1
ATOM 1479 C C . SER A 1 208 ? -15.753 4.377 12.710 1.00 98.19 208 SER A C 1
ATOM 1481 O O . SER A 1 208 ? -15.171 4.034 11.678 1.00 98.19 208 SER A O 1
ATOM 1483 N N . LEU A 1 209 ? -15.421 3.939 13.920 1.00 98.19 209 LEU A N 1
ATOM 1484 C CA . LEU A 1 209 ? -14.398 2.953 14.233 1.00 98.19 209 LEU A CA 1
ATOM 1485 C C . LEU A 1 209 ? -15.061 1.757 14.928 1.00 98.19 209 LEU A C 1
ATOM 1487 O O . LEU A 1 209 ? -15.722 1.931 15.950 1.00 98.19 209 LEU A O 1
ATOM 1491 N N . SER A 1 210 ? -14.867 0.552 14.392 1.00 97.44 210 SER A N 1
ATOM 1492 C CA . SER A 1 210 ? -15.185 -0.701 15.085 1.00 97.44 210 SER A CA 1
ATOM 1493 C C . SER A 1 210 ? -13.901 -1.463 15.387 1.00 97.44 210 SER A C 1
ATOM 1495 O O . SER A 1 210 ? -13.163 -1.816 14.461 1.00 97.44 210 SER A O 1
ATOM 1497 N N . LEU A 1 211 ? -13.646 -1.698 16.675 1.00 95.88 211 LEU A N 1
ATOM 1498 C CA . LEU A 1 211 ? -12.551 -2.529 17.161 1.00 95.88 211 LEU A CA 1
ATOM 1499 C C . LEU A 1 211 ? -13.103 -3.868 17.650 1.00 95.88 211 LEU A C 1
ATOM 1501 O O . LEU A 1 211 ? -13.801 -3.936 18.669 1.00 95.88 211 LEU A O 1
ATOM 1505 N N . ALA A 1 212 ? -12.750 -4.941 16.944 1.00 95.12 212 ALA A N 1
ATOM 1506 C CA . ALA A 1 212 ? -13.064 -6.290 17.392 1.00 95.12 212 ALA A CA 1
ATOM 1507 C C . ALA A 1 212 ? -12.221 -6.691 18.618 1.00 95.12 212 ALA A C 1
ATOM 1509 O O . ALA A 1 212 ? -11.224 -6.044 18.964 1.00 95.12 212 ALA A O 1
ATOM 1510 N N . SER A 1 213 ? -12.613 -7.778 19.284 1.00 94.06 213 SER A N 1
ATOM 1511 C CA . SER A 1 213 ? -12.035 -8.219 20.558 1.00 94.06 213 SER A CA 1
ATOM 1512 C C . SER A 1 213 ? -10.503 -8.362 20.512 1.00 94.06 213 SER A C 1
ATOM 1514 O O . SER A 1 213 ? -9.940 -8.826 19.520 1.00 94.06 213 SER A O 1
ATOM 1516 N N . GLY A 1 214 ? -9.815 -7.969 21.587 1.00 93.12 214 GLY A N 1
ATOM 1517 C CA . GLY A 1 214 ? -8.352 -8.071 21.699 1.00 93.12 214 GLY A CA 1
ATOM 1518 C C . GLY A 1 214 ? -7.570 -7.093 20.818 1.00 93.12 214 GLY A C 1
ATOM 1519 O O . GLY A 1 214 ? -6.349 -7.206 20.714 1.00 93.12 214 GLY A O 1
ATOM 1520 N N . SER A 1 215 ? -8.251 -6.149 20.159 1.00 96.19 215 SER A N 1
ATOM 1521 C CA . SER A 1 215 ? -7.582 -5.111 19.377 1.00 96.19 215 SER A CA 1
ATOM 1522 C C . SER A 1 215 ? -7.074 -3.975 20.260 1.00 96.19 215 SER A C 1
ATOM 1524 O O . SER A 1 215 ? -7.697 -3.625 21.259 1.00 96.19 215 SER A O 1
ATOM 1526 N N . THR A 1 216 ? -5.946 -3.386 19.876 1.00 96.44 216 THR A N 1
ATOM 1527 C CA . THR A 1 216 ? -5.281 -2.310 20.616 1.00 96.44 216 THR A CA 1
ATOM 1528 C C . THR A 1 216 ? -4.979 -1.127 19.706 1.00 96.44 216 THR A C 1
ATOM 1530 O O . THR A 1 216 ? -4.482 -1.313 18.591 1.00 96.44 216 THR A O 1
ATOM 1533 N N . VAL A 1 217 ? -5.249 0.084 20.191 1.00 97.62 217 VAL A N 1
ATOM 1534 C CA . VAL A 1 217 ? -4.768 1.338 19.601 1.00 97.62 217 VAL A CA 1
ATOM 1535 C C . VAL A 1 217 ? -3.836 1.999 20.611 1.00 97.62 217 VAL A C 1
ATOM 1537 O O . VAL A 1 217 ? -4.201 2.152 21.764 1.00 97.62 217 VAL A O 1
ATOM 1540 N N . GLY A 1 218 ? -2.608 2.316 20.203 1.00 96.38 218 GLY A N 1
ATOM 1541 C CA . GLY A 1 218 ? -1.595 2.913 21.082 1.00 96.38 218 GLY A CA 1
ATOM 1542 C C . GLY A 1 218 ? -1.502 4.439 21.013 1.00 96.38 218 GLY A C 1
ATOM 1543 O O . GLY A 1 218 ? -0.726 5.021 21.768 1.00 96.38 218 GLY A O 1
ATOM 1544 N N . GLY A 1 219 ? -2.224 5.069 20.085 1.00 96.38 219 GLY A N 1
ATOM 1545 C CA . GLY A 1 219 ? -2.276 6.520 19.904 1.00 96.38 219 GLY A CA 1
ATOM 1546 C C . GLY A 1 219 ? -3.674 7.095 20.133 1.00 96.38 219 GLY A C 1
ATOM 1547 O O . GLY A 1 219 ? -4.592 6.396 20.555 1.00 96.38 219 GLY A O 1
ATOM 1548 N N . ASP A 1 220 ? -3.841 8.376 19.809 1.00 97.12 220 ASP A N 1
ATOM 1549 C CA . ASP A 1 220 ? -5.118 9.070 19.972 1.00 97.12 220 ASP A CA 1
ATOM 1550 C C . ASP A 1 220 ? -6.179 8.516 19.012 1.00 97.12 220 ASP A C 1
ATOM 1552 O O . ASP A 1 220 ? -5.905 8.253 17.835 1.00 97.12 220 ASP A O 1
ATOM 1556 N N . VAL A 1 221 ? -7.413 8.390 19.504 1.00 97.62 221 VAL A N 1
ATOM 1557 C CA . VAL A 1 221 ? -8.576 7.985 18.709 1.00 97.62 221 VAL A CA 1
ATOM 1558 C C . VAL A 1 221 ? -9.523 9.168 18.548 1.00 97.62 221 VAL A C 1
ATOM 1560 O O . VAL A 1 221 ? -10.116 9.638 19.517 1.00 97.62 221 VAL A O 1
ATOM 1563 N N . ASP A 1 222 ? -9.698 9.605 17.304 1.00 97.88 222 ASP A N 1
ATOM 1564 C CA . ASP A 1 222 ? -10.680 10.606 16.889 1.00 97.88 222 ASP A CA 1
ATOM 1565 C C . ASP A 1 222 ? -11.680 9.952 15.927 1.00 97.88 222 ASP A C 1
ATOM 1567 O O . ASP A 1 222 ? -11.345 9.583 14.798 1.00 97.88 222 ASP A O 1
ATOM 1571 N N . THR A 1 223 ? -12.909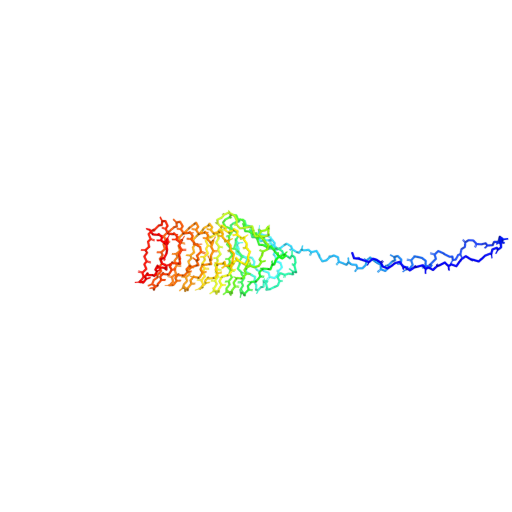 9.731 16.387 1.00 97.25 223 THR A N 1
ATOM 1572 C CA . THR A 1 223 ? -13.939 9.049 15.599 1.00 97.25 223 THR A CA 1
ATOM 1573 C C . THR A 1 223 ? -15.324 9.614 15.863 1.00 97.25 223 THR A C 1
ATOM 1575 O O . THR A 1 223 ? -15.633 10.025 16.979 1.00 97.25 223 THR A O 1
ATOM 1578 N N . GLY A 1 224 ? -16.189 9.585 14.845 1.00 96.25 224 GLY A N 1
ATOM 1579 C CA . GLY A 1 224 ? -17.592 9.982 14.998 1.00 96.25 224 GLY A CA 1
ATOM 1580 C C . GLY A 1 224 ? -18.378 9.019 15.895 1.00 96.25 224 GLY A C 1
ATOM 1581 O O . GLY A 1 224 ? -19.075 9.433 16.819 1.00 96.25 224 GLY A O 1
ATOM 1582 N N . SER A 1 225 ? -18.246 7.718 15.640 1.00 96.56 225 SER A N 1
ATOM 1583 C CA . SER A 1 225 ? -18.837 6.641 16.437 1.00 96.56 225 SER A CA 1
ATOM 1584 C C . SER A 1 225 ? -17.786 5.583 16.758 1.00 96.56 225 SER A C 1
ATOM 1586 O O . SER A 1 225 ? -16.926 5.286 15.927 1.00 96.56 225 SER A O 1
ATOM 1588 N N . LEU A 1 226 ? -17.844 5.011 17.959 1.00 95.62 226 LEU A N 1
ATOM 1589 C CA . LEU A 1 226 ? -16.928 3.967 18.408 1.00 95.62 226 LEU A CA 1
ATOM 1590 C C . LEU A 1 226 ? -17.710 2.728 18.845 1.00 95.62 226 LEU A C 1
ATOM 1592 O O . LEU A 1 226 ? -18.573 2.813 19.719 1.00 95.62 226 LEU A O 1
ATOM 1596 N N . VAL A 1 227 ? -17.367 1.579 18.267 1.00 94.56 227 VAL A N 1
ATOM 1597 C CA . VAL A 1 227 ? -17.853 0.256 18.670 1.00 94.56 227 VAL A CA 1
ATOM 1598 C C . VAL A 1 227 ? -16.675 -0.574 19.165 1.00 94.56 227 VAL A C 1
ATOM 1600 O O . VAL A 1 227 ? -15.662 -0.696 18.481 1.00 94.56 227 VAL A O 1
ATOM 1603 N N . LEU A 1 228 ? -16.822 -1.157 20.355 1.00 91.88 228 LEU A N 1
ATOM 1604 C CA . LEU A 1 228 ? -15.858 -2.080 20.950 1.00 91.88 228 LEU A CA 1
ATOM 1605 C C . LEU A 1 228 ? -16.556 -3.429 21.169 1.00 91.88 228 LEU A C 1
ATOM 1607 O O . LEU A 1 228 ? -17.439 -3.528 22.022 1.00 91.88 228 LEU A O 1
ATOM 1611 N N . GLU A 1 229 ? -16.168 -4.476 20.437 1.00 87.56 229 GLU A N 1
ATOM 1612 C CA . GLU A 1 229 ? -16.792 -5.816 20.524 1.00 87.56 229 GLU A CA 1
ATOM 1613 C C . GLU A 1 229 ? -16.257 -6.631 21.725 1.00 87.56 229 GLU A C 1
ATOM 1615 O O . GLU A 1 229 ? -15.793 -7.759 21.609 1.00 87.56 229 GLU A O 1
ATOM 1620 N N . SER A 1 230 ? -16.258 -5.995 22.894 1.00 77.19 230 SER A N 1
ATOM 1621 C CA . SER A 1 230 ? -15.653 -6.380 24.175 1.00 77.19 230 SER A CA 1
ATOM 1622 C C . SER A 1 230 ? -15.343 -7.872 24.420 1.00 77.19 230 SER A C 1
ATOM 1624 O O . SER A 1 230 ? -16.216 -8.717 24.616 1.00 77.19 230 SER A O 1
ATOM 1626 N N . SER A 1 231 ? -14.041 -8.143 24.543 1.00 68.81 231 SER A N 1
ATOM 1627 C CA . SER A 1 231 ? -13.494 -9.026 25.587 1.00 68.81 231 SER A CA 1
ATOM 1628 C C . SER A 1 231 ? -12.169 -8.458 26.115 1.00 68.81 231 SER A C 1
ATOM 1630 O O . SER A 1 231 ? -11.910 -8.563 27.304 1.00 68.81 231 SER A O 1
ATOM 1632 N N . GLU A 1 232 ? -11.377 -7.774 25.272 1.00 76.38 232 GLU A N 1
ATOM 1633 C CA . GLU A 1 232 ? -10.057 -7.208 25.638 1.00 76.38 232 GLU A CA 1
ATOM 1634 C C . GLU A 1 232 ? -9.633 -6.016 24.737 1.00 76.38 232 GLU A C 1
ATOM 1636 O O . GLU A 1 232 ? -8.449 -5.804 24.492 1.00 76.38 232 GLU A O 1
ATOM 1641 N N . ALA A 1 233 ? -10.581 -5.271 24.151 1.00 76.88 233 ALA A N 1
ATOM 1642 C CA . ALA A 1 233 ? -10.228 -4.127 23.300 1.00 76.88 233 ALA A CA 1
ATOM 1643 C C . ALA A 1 233 ? -9.709 -2.946 24.149 1.00 76.88 233 ALA A C 1
ATOM 1645 O O . ALA A 1 233 ? -10.348 -2.596 25.143 1.00 76.88 233 ALA A O 1
ATOM 1646 N N . LEU A 1 234 ? -8.582 -2.340 23.754 1.00 82.62 234 LEU A N 1
ATOM 1647 C CA . LEU A 1 234 ? -7.908 -1.253 24.481 1.00 82.62 234 LEU A CA 1
ATOM 1648 C C . LEU A 1 234 ? -7.605 -0.061 23.560 1.00 82.62 234 LEU A C 1
ATOM 1650 O O . LEU A 1 234 ? -7.153 -0.244 22.428 1.00 82.62 234 LEU A O 1
ATOM 1654 N N . ILE A 1 235 ? -7.826 1.141 24.088 1.00 78.69 235 ILE A N 1
ATOM 1655 C CA . ILE A 1 235 ? -7.406 2.434 23.535 1.00 78.69 235 ILE A CA 1
ATOM 1656 C C . ILE A 1 235 ? -6.609 3.144 24.627 1.00 78.69 235 ILE A C 1
ATOM 1658 O O . ILE A 1 235 ? -7.068 3.070 25.793 1.00 78.69 235 ILE A O 1
#

Secondary structure (DSSP, 8-state):
--PPP-----------------SSSHHHHHHHGGG------PPPEEEESSS--TT-EEETTEEEES--S---TT-EEEEPTT-EEEESS-EE--TT-EEEE-TT-EEEESS-EE-TT--GGGEEE-S-EEEEESSEEEE-SS--EE-EEEEESEEEE-SS--EEES-EEESSEEEE-TT-EEES-EEEEEEEE-SS-EE-S-EEEEEEEEE-TT-EE-S-EEEEEEEE-SSS-B-

Radius of gyration: 27.73 Å; chains: 1; bounding box: 50×80×69 Å

pLDDT: mean 85.31, std 19.66, range [37.97, 98.81]